Protein AF-A0A1F5C676-F1 (afdb_monomer_lite)

InterPro domains:
  IPR003795 Protein of unknown function DUF192 [PF02643] (60-162)
  IPR003795 Protein of unknown function DUF192 [PTHR37953] (43-164)
  IPR038695 Saro_0823-like superfamily [G3DSA:2.60.120.1140] (39-173)

Radius of gyration: 31.95 Å; chains: 1; bounding box: 69×56×108 Å

Secondary structure (DSSP, 8-state):
-HHHHHHHHHHHHHHHHHHHHHHTT------------TTS----PPPPPEEEEETTEEEEEEEE-SHHHHHHTTTT-S---TTEEEEEEEEEEE---B--TT--S-EEEEEE-TTSBEEEEEEEE-GGGTT--B--SS-EEEEEEEETTHHHHTT--TT-B---HHHHHHHHHHHHHHHHHHHTTS-----------------------TT--TT-HHHHTHHHHHHHHHTT--

Organism: NCBI:txid1797297

pLDDT: mean 76.37, std 22.22, range [30.0, 98.81]

Structure (mmCIF, N/CA/C/O backbone):
data_AF-A0A1F5C676-F1
#
_entry.id   AF-A0A1F5C676-F1
#
loop_
_atom_site.group_PDB
_atom_site.id
_atom_site.type_symbol
_atom_site.label_atom_id
_atom_site.label_alt_id
_atom_site.label_comp_id
_atom_site.label_asym_id
_atom_site.label_entity_id
_atom_site.label_seq_id
_atom_site.pdbx_PDB_ins_code
_atom_site.Cartn_x
_atom_site.Cartn_y
_atom_site.Cartn_z
_atom_site.occupancy
_atom_site.B_iso_or_equiv
_atom_site.auth_seq_id
_atom_site.auth_comp_id
_atom_site.auth_asym_id
_atom_site.auth_atom_id
_atom_site.pdbx_PDB_model_num
ATOM 1 N N . MET A 1 1 ? 43.590 -3.013 58.269 1.00 66.62 1 MET A N 1
ATOM 2 C CA . MET A 1 1 ? 44.390 -2.207 57.315 1.00 66.62 1 MET A CA 1
ATOM 3 C C . MET A 1 1 ? 44.290 -2.731 55.882 1.00 66.62 1 MET A C 1
ATOM 5 O O . MET A 1 1 ? 43.936 -1.957 55.007 1.00 66.62 1 MET A O 1
ATOM 9 N N . LYS A 1 2 ? 44.490 -4.037 55.643 1.00 77.25 2 LYS A N 1
ATOM 10 C CA . LYS A 1 2 ? 44.441 -4.654 54.300 1.00 77.25 2 LYS A CA 1
ATOM 11 C C . LYS A 1 2 ? 43.110 -4.454 53.540 1.00 77.25 2 LYS A C 1
ATOM 13 O O . LYS A 1 2 ? 43.134 -4.125 52.363 1.00 77.25 2 LYS A O 1
ATOM 18 N N . TYR A 1 3 ? 41.961 -4.545 54.217 1.00 83.25 3 TYR A N 1
ATOM 19 C CA . TYR A 1 3 ? 40.637 -4.380 53.588 1.00 83.25 3 TYR A CA 1
ATOM 20 C C . TYR A 1 3 ? 40.345 -2.945 53.110 1.00 83.25 3 TYR A C 1
ATOM 22 O O . TYR A 1 3 ? 39.634 -2.763 52.129 1.00 83.25 3 TYR A O 1
ATOM 30 N N . LYS A 1 4 ? 40.930 -1.925 53.761 1.00 83.12 4 LYS A N 1
ATOM 31 C CA . LYS A 1 4 ? 40.785 -0.516 53.352 1.00 83.12 4 LYS A CA 1
ATOM 32 C C . LYS A 1 4 ? 41.511 -0.243 52.032 1.00 83.12 4 LYS A C 1
ATOM 34 O O . LYS A 1 4 ? 40.993 0.483 51.198 1.00 83.12 4 LYS A O 1
ATOM 39 N N . ILE A 1 5 ? 42.668 -0.877 51.827 1.00 85.00 5 ILE A N 1
ATOM 40 C CA . ILE A 1 5 ? 43.450 -0.769 50.585 1.00 85.00 5 ILE A CA 1
ATOM 41 C C . ILE A 1 5 ? 42.698 -1.440 49.424 1.00 85.00 5 ILE A C 1
ATOM 43 O O . ILE A 1 5 ? 42.610 -0.868 48.342 1.00 85.00 5 ILE A O 1
ATOM 47 N N . ILE A 1 6 ? 42.087 -2.605 49.668 1.00 83.56 6 ILE A N 1
ATOM 48 C CA . ILE A 1 6 ? 41.295 -3.330 48.657 1.00 83.56 6 ILE A CA 1
ATOM 49 C C . ILE A 1 6 ? 40.061 -2.516 48.229 1.00 83.56 6 ILE A C 1
ATOM 51 O O . ILE A 1 6 ? 39.783 -2.407 47.038 1.00 83.56 6 ILE A O 1
ATOM 55 N N . LEU A 1 7 ? 39.359 -1.888 49.178 1.00 85.38 7 LEU A N 1
ATOM 56 C CA . LEU A 1 7 ? 38.189 -1.046 48.890 1.00 85.38 7 LEU A CA 1
ATOM 57 C C . LEU A 1 7 ? 38.537 0.190 48.045 1.00 85.38 7 LEU A C 1
ATOM 59 O O . LEU A 1 7 ? 37.798 0.528 47.124 1.00 85.38 7 LEU A O 1
ATOM 63 N N . ILE A 1 8 ? 39.680 0.829 48.315 1.00 87.31 8 ILE A N 1
ATOM 64 C CA . ILE A 1 8 ? 40.161 1.974 47.528 1.00 87.31 8 ILE A CA 1
ATOM 65 C C . ILE A 1 8 ? 40.520 1.538 46.100 1.00 87.31 8 ILE A C 1
ATOM 67 O O . ILE A 1 8 ? 40.155 2.220 45.145 1.00 87.31 8 ILE A O 1
ATOM 71 N N . ALA A 1 9 ? 41.171 0.381 45.933 1.00 88.38 9 ALA A N 1
ATOM 72 C CA . ALA A 1 9 ? 41.531 -0.138 44.614 1.00 88.38 9 ALA A CA 1
ATOM 73 C C . ALA A 1 9 ? 40.296 -0.441 43.743 1.00 88.38 9 ALA A C 1
ATOM 75 O O . ALA A 1 9 ? 40.281 -0.084 42.567 1.00 88.38 9 ALA A O 1
ATOM 76 N N . ILE A 1 10 ? 39.242 -1.031 44.320 1.00 89.38 10 ILE A N 1
ATOM 77 C CA . ILE A 1 10 ? 37.984 -1.319 43.606 1.00 89.38 10 ILE A CA 1
ATOM 78 C C . ILE A 1 10 ? 37.274 -0.023 43.194 1.00 89.38 10 ILE A C 1
ATOM 80 O O . ILE A 1 10 ? 36.785 0.074 42.070 1.00 89.38 10 ILE A O 1
ATOM 84 N N . PHE A 1 11 ? 37.249 0.988 44.068 1.00 89.31 11 PHE A N 1
ATOM 85 C CA . PHE A 1 11 ? 36.632 2.277 43.755 1.00 89.31 11 PHE A CA 1
ATOM 86 C C . PHE A 1 11 ? 37.352 2.994 42.603 1.00 89.31 11 PHE A C 1
ATOM 88 O O . PHE A 1 11 ? 36.700 3.495 41.690 1.00 89.31 11 PHE A O 1
ATOM 95 N N . ILE A 1 12 ? 38.690 2.975 42.588 1.00 88.75 12 ILE A N 1
ATOM 96 C CA . ILE A 1 12 ? 39.486 3.540 41.486 1.00 88.75 12 ILE A CA 1
ATOM 97 C C . ILE A 1 12 ? 39.187 2.808 40.170 1.00 88.75 12 ILE A C 1
ATOM 99 O O . ILE A 1 12 ? 38.974 3.452 39.145 1.00 88.75 12 ILE A O 1
ATOM 103 N N . LEU A 1 13 ? 39.098 1.475 40.197 1.00 87.69 13 LEU A N 1
ATOM 104 C CA . LEU A 1 13 ? 38.762 0.664 39.022 1.00 87.69 13 LEU A CA 1
ATOM 105 C C . LEU A 1 13 ? 37.355 0.972 38.486 1.00 87.69 13 LEU A C 1
ATOM 107 O O . LEU A 1 13 ? 37.176 1.102 37.278 1.00 87.69 13 LEU A O 1
ATOM 111 N N . ALA A 1 14 ? 36.374 1.161 39.373 1.00 86.50 14 ALA A N 1
ATOM 112 C CA . ALA A 1 14 ? 35.013 1.540 38.998 1.00 86.50 14 ALA A CA 1
ATOM 113 C C . ALA A 1 14 ? 34.947 2.947 38.379 1.00 86.50 14 ALA A C 1
ATOM 115 O O . ALA A 1 14 ? 34.264 3.141 37.376 1.00 86.50 14 ALA A O 1
ATOM 116 N N . VAL A 1 15 ? 35.695 3.919 38.916 1.00 86.56 15 VAL A N 1
ATOM 117 C CA . VAL A 1 15 ? 35.772 5.280 38.356 1.00 86.56 15 VAL A CA 1
ATOM 118 C C . VAL A 1 15 ? 36.450 5.282 36.984 1.00 86.56 15 VAL A C 1
ATOM 120 O O . VAL A 1 15 ? 35.977 5.967 36.081 1.00 86.56 15 VAL A O 1
ATOM 123 N N . ILE A 1 16 ? 37.502 4.480 36.784 1.00 83.25 16 ILE A N 1
ATOM 124 C CA . ILE A 1 16 ? 38.144 4.314 35.469 1.00 83.25 16 ILE A CA 1
ATOM 125 C C . ILE A 1 16 ? 37.185 3.648 34.477 1.00 83.25 16 ILE A C 1
ATOM 127 O O . ILE A 1 16 ? 37.129 4.059 33.324 1.00 83.25 16 ILE A O 1
ATOM 131 N N . PHE A 1 17 ? 36.396 2.662 34.911 1.00 81.31 17 PHE A N 1
ATOM 132 C CA . PHE A 1 17 ? 35.433 1.983 34.043 1.00 81.31 17 PHE A CA 1
ATOM 133 C C . PHE A 1 17 ? 34.277 2.908 33.633 1.00 81.31 17 PHE A C 1
ATOM 135 O O . PHE A 1 17 ? 33.936 2.983 32.456 1.00 81.31 17 PHE A O 1
ATOM 142 N N . VAL A 1 18 ? 33.721 3.681 34.573 1.00 77.00 18 VAL A N 1
ATOM 143 C CA . VAL A 1 18 ? 32.656 4.661 34.296 1.00 77.00 18 VAL A CA 1
ATOM 144 C C . VAL A 1 18 ? 33.185 5.845 33.475 1.00 77.00 18 VAL A C 1
ATOM 146 O O . VAL A 1 18 ? 32.537 6.268 32.520 1.00 77.00 18 VAL A O 1
ATOM 149 N N . GLY A 1 19 ? 34.381 6.348 33.791 1.00 72.00 19 GLY A N 1
ATOM 150 C CA . GLY A 1 19 ? 35.037 7.425 33.044 1.00 72.00 19 GLY A CA 1
ATOM 151 C C . GLY A 1 19 ? 35.457 7.001 31.634 1.00 72.00 19 GLY A C 1
ATOM 152 O O . GLY A 1 19 ? 35.225 7.734 30.675 1.00 72.00 19 GLY A O 1
ATOM 153 N N . GLY A 1 20 ? 35.994 5.789 31.483 1.00 70.88 20 GLY A N 1
ATOM 154 C CA . GLY A 1 20 ? 36.339 5.195 30.191 1.00 70.88 20 GLY A CA 1
ATOM 155 C C . GLY A 1 20 ? 35.108 4.934 29.322 1.00 70.88 20 GLY A C 1
ATOM 156 O O . GLY A 1 20 ? 35.129 5.221 28.128 1.00 70.88 20 GLY A O 1
ATOM 157 N N . PHE A 1 21 ? 33.999 4.492 29.924 1.00 67.12 21 PHE A N 1
ATOM 158 C CA . PHE A 1 21 ? 32.724 4.321 29.223 1.00 67.12 21 PHE A CA 1
ATOM 159 C C . PHE A 1 21 ? 32.136 5.654 28.731 1.00 67.12 21 PHE A C 1
ATOM 161 O O . PHE A 1 21 ? 31.499 5.700 27.680 1.00 67.12 21 PHE A O 1
ATOM 168 N N . PHE A 1 22 ? 32.378 6.755 29.449 1.00 63.12 22 PHE A N 1
ATOM 169 C CA . PHE A 1 22 ? 31.932 8.090 29.041 1.00 63.12 22 PHE A CA 1
ATOM 170 C C . PHE A 1 22 ? 32.817 8.697 27.938 1.00 63.12 22 PHE A C 1
ATOM 172 O O . PHE A 1 22 ? 32.307 9.361 27.036 1.00 63.12 22 PHE A O 1
ATOM 179 N N . ILE A 1 23 ? 34.128 8.428 27.959 1.00 60.00 23 ILE A N 1
ATOM 180 C CA . ILE A 1 23 ? 35.076 8.900 26.934 1.00 60.00 23 ILE A CA 1
ATOM 181 C C . ILE A 1 23 ? 34.921 8.140 25.606 1.00 60.00 23 ILE A C 1
ATOM 183 O O . ILE A 1 23 ? 35.085 8.742 24.550 1.00 60.00 23 ILE A O 1
ATOM 187 N N . LEU A 1 24 ? 34.490 6.875 25.622 1.00 55.50 24 LEU A N 1
ATOM 188 C CA . LEU A 1 24 ? 34.169 6.117 24.399 1.00 55.50 24 LEU A CA 1
ATOM 189 C C . LEU A 1 24 ? 32.797 6.464 23.787 1.00 55.50 24 LEU A C 1
ATOM 191 O O . LEU A 1 24 ? 32.422 5.907 22.759 1.00 55.50 24 LEU A O 1
ATOM 195 N N . ARG A 1 25 ? 32.035 7.385 24.396 1.00 59.47 25 ARG A N 1
ATOM 196 C CA . ARG A 1 25 ? 30.721 7.837 23.905 1.00 59.47 25 ARG A CA 1
ATOM 197 C C . ARG A 1 25 ? 30.722 9.255 23.336 1.00 59.47 25 ARG A C 1
ATOM 199 O O . ARG A 1 25 ? 29.653 9.838 23.158 1.00 59.47 25 ARG A O 1
ATOM 206 N N . LYS A 1 26 ? 31.898 9.817 23.043 1.00 52.25 26 LYS A N 1
ATOM 207 C CA . LYS A 1 26 ? 32.021 11.147 22.440 1.00 52.25 26 LYS A CA 1
ATOM 208 C C . LYS A 1 26 ? 32.794 11.096 21.129 1.00 52.25 26 LYS A C 1
ATOM 210 O O . LYS A 1 26 ? 33.864 11.671 20.998 1.00 52.25 26 LYS A O 1
ATOM 215 N N . GLU A 1 27 ? 32.182 10.451 20.148 1.00 53.84 27 GLU A N 1
ATOM 216 C CA . GLU A 1 27 ? 32.530 10.623 18.741 1.00 53.84 27 GLU A CA 1
ATOM 217 C C . GLU A 1 27 ? 31.252 10.983 17.976 1.00 53.84 27 GLU A C 1
ATOM 219 O O . GLU A 1 27 ? 30.746 10.257 17.130 1.00 53.84 27 GLU A O 1
ATOM 224 N N . GLN A 1 28 ? 30.672 12.129 18.341 1.00 50.56 28 GLN A N 1
ATOM 225 C CA . GLN A 1 28 ? 29.937 12.912 17.357 1.00 50.56 28 GLN A CA 1
ATOM 226 C C . GLN A 1 28 ? 30.999 13.599 16.509 1.00 50.56 28 GLN A C 1
ATOM 228 O O . GLN A 1 28 ? 31.624 14.566 16.947 1.00 50.56 28 GLN A O 1
ATOM 233 N N . SER A 1 29 ? 31.236 13.052 15.319 1.00 52.19 29 SER A N 1
ATOM 234 C CA . SER A 1 29 ? 31.958 13.754 14.267 1.00 52.19 29 SER A CA 1
ATOM 235 C C . SER A 1 29 ? 31.318 15.137 14.088 1.00 52.19 29 SER A C 1
ATOM 237 O O . SER A 1 29 ? 30.087 15.219 14.009 1.00 52.19 29 SER A O 1
ATOM 239 N N . PRO A 1 30 ? 32.099 16.229 14.071 1.00 42.94 30 PRO A N 1
ATOM 240 C CA . PRO A 1 30 ? 31.548 17.548 13.818 1.00 42.94 30 PRO A CA 1
ATOM 241 C C . PRO A 1 30 ? 30.904 17.525 12.432 1.00 42.94 30 PRO A C 1
ATOM 243 O O . PRO A 1 30 ? 31.556 17.182 11.447 1.00 42.94 30 PRO A O 1
ATOM 246 N N . VAL A 1 31 ? 29.612 17.851 12.376 1.00 45.59 31 VAL A N 1
ATOM 247 C CA . VAL A 1 31 ? 28.915 18.158 11.128 1.00 45.59 31 VAL A CA 1
ATOM 248 C C . VAL A 1 31 ? 29.696 19.300 10.489 1.00 45.59 31 VAL A C 1
ATOM 250 O O . VAL A 1 31 ? 29.673 20.426 10.978 1.00 45.59 31 VAL A O 1
ATOM 253 N N . SER A 1 32 ? 30.466 18.981 9.453 1.00 49.53 32 SER A N 1
ATOM 254 C CA . SER A 1 32 ? 31.109 19.968 8.600 1.00 49.53 32 SER A CA 1
ATOM 255 C C . SER A 1 32 ? 30.025 20.888 8.051 1.00 49.53 32 SER A C 1
ATOM 257 O O . SER A 1 32 ? 29.046 20.393 7.490 1.00 49.53 32 SER A O 1
ATOM 259 N N . GLU A 1 33 ? 30.194 22.201 8.202 1.00 45.94 33 GLU A N 1
ATOM 260 C CA . GLU A 1 33 ? 29.439 23.187 7.432 1.00 45.94 33 GLU A CA 1
ATOM 261 C C . GLU A 1 33 ? 29.615 22.852 5.948 1.00 45.94 33 GLU A C 1
ATOM 263 O O . GLU A 1 33 ? 30.681 23.048 5.362 1.00 45.94 33 GLU A O 1
ATOM 268 N N . ILE A 1 34 ? 28.587 22.258 5.346 1.00 42.28 34 ILE A N 1
ATOM 269 C CA . ILE A 1 34 ? 28.561 22.022 3.911 1.00 42.28 34 ILE A CA 1
ATOM 270 C C . ILE A 1 34 ? 28.393 23.399 3.275 1.00 42.28 34 ILE A C 1
ATOM 272 O O . ILE A 1 34 ? 27.321 24.000 3.335 1.00 42.28 34 ILE A O 1
ATOM 276 N N . SER A 1 35 ? 29.485 23.895 2.697 1.00 40.25 35 SER A N 1
ATOM 277 C CA . SER A 1 35 ? 29.491 24.979 1.720 1.00 40.25 35 SER A CA 1
ATOM 278 C C . SER A 1 35 ? 28.452 24.660 0.642 1.00 40.25 35 SER A C 1
ATOM 280 O O . SER A 1 35 ? 28.626 23.731 -0.149 1.00 40.25 35 SER A O 1
ATOM 282 N N . TYR A 1 36 ? 27.325 25.370 0.677 1.00 42.62 36 TYR A N 1
ATOM 283 C CA . TYR A 1 36 ? 26.215 25.191 -0.250 1.00 42.62 36 TYR A CA 1
ATOM 284 C C . TYR A 1 36 ? 26.649 25.673 -1.638 1.00 42.62 36 TYR A C 1
ATOM 286 O O . TYR A 1 36 ? 26.679 26.872 -1.908 1.00 42.62 36 TYR A O 1
ATOM 294 N N . ASN A 1 37 ? 27.031 24.733 -2.502 1.00 47.78 37 ASN A N 1
ATOM 295 C CA . ASN A 1 37 ? 27.283 24.992 -3.913 1.00 47.78 37 ASN A CA 1
ATOM 296 C C . ASN A 1 37 ? 25.953 24.861 -4.683 1.00 47.78 37 ASN A C 1
ATOM 298 O O . ASN A 1 37 ? 25.449 23.741 -4.787 1.00 47.78 37 ASN A O 1
ATOM 302 N N . PRO A 1 38 ? 25.371 25.946 -5.226 1.00 49.53 38 PRO A N 1
ATOM 303 C CA . PRO A 1 38 ? 24.043 25.909 -5.846 1.00 49.53 38 PRO A CA 1
ATOM 304 C C . PRO A 1 38 ? 23.974 25.148 -7.186 1.00 49.53 38 PRO A C 1
ATOM 306 O O . PRO A 1 38 ? 22.907 25.087 -7.786 1.00 49.53 38 PRO A O 1
ATOM 309 N N . GLU A 1 39 ? 25.069 24.548 -7.663 1.00 54.34 39 GLU A N 1
ATOM 310 C CA . GLU A 1 39 ? 25.120 23.884 -8.976 1.00 54.34 39 GLU A CA 1
ATOM 311 C C . GLU A 1 39 ? 25.063 22.343 -8.934 1.00 54.34 39 GLU A C 1
ATOM 313 O O . GLU A 1 39 ? 25.065 21.704 -9.985 1.00 54.34 39 GLU A O 1
ATOM 318 N N . ILE A 1 40 ? 24.971 21.708 -7.756 1.00 50.16 40 ILE A N 1
ATOM 319 C CA . ILE A 1 40 ? 24.898 20.237 -7.643 1.00 50.16 40 ILE A CA 1
ATOM 320 C C . ILE A 1 40 ? 23.664 19.825 -6.840 1.00 50.16 40 ILE A C 1
ATOM 322 O O . ILE A 1 40 ? 23.740 19.695 -5.623 1.00 50.16 40 ILE A O 1
ATOM 326 N N . SER A 1 41 ? 22.534 19.620 -7.524 1.00 42.53 41 SER A N 1
ATOM 327 C CA . SER A 1 41 ? 21.547 18.542 -7.289 1.00 42.53 41 SER A CA 1
ATOM 328 C C . SER A 1 41 ? 20.226 18.845 -8.009 1.00 42.53 41 SER A C 1
ATOM 330 O O . SER A 1 41 ? 19.327 19.494 -7.488 1.00 42.53 41 SER A O 1
ATOM 332 N N . LEU A 1 42 ? 20.060 18.263 -9.197 1.00 49.78 42 LEU A N 1
ATOM 333 C CA . LEU A 1 42 ? 18.749 17.943 -9.781 1.00 49.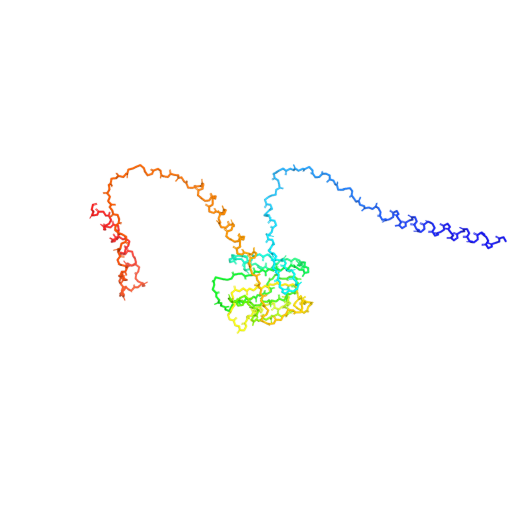78 42 LEU A CA 1
ATOM 334 C C . LEU A 1 42 ? 18.116 16.753 -9.026 1.00 49.78 42 LEU A C 1
ATOM 336 O O . LEU A 1 42 ? 17.593 15.815 -9.627 1.00 49.78 42 LEU A O 1
ATOM 340 N N . GLU A 1 43 ? 18.207 16.737 -7.694 1.00 45.56 43 GLU A N 1
ATOM 341 C CA . GLU A 1 43 ? 17.522 15.726 -6.901 1.00 45.56 43 GLU A CA 1
ATOM 342 C C . GLU A 1 43 ? 16.061 16.136 -6.798 1.00 45.56 43 GLU A C 1
ATOM 344 O O . GLU A 1 43 ? 15.688 17.064 -6.081 1.00 45.56 43 GLU A O 1
ATOM 349 N N . LYS A 1 44 ? 15.250 15.451 -7.610 1.00 43.97 44 LYS A N 1
ATOM 350 C CA . LYS A 1 44 ? 13.792 15.405 -7.540 1.00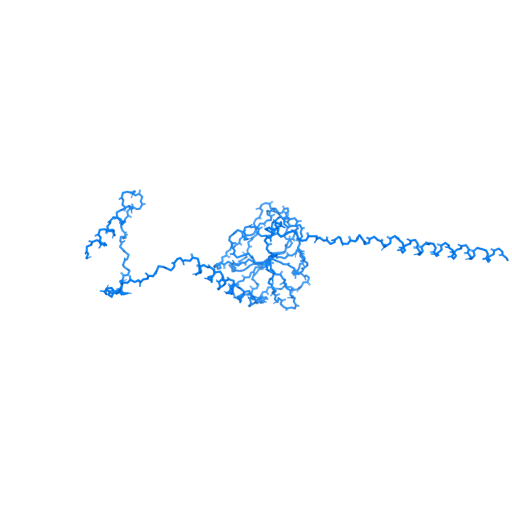 43.97 44 LYS A CA 1
ATOM 351 C C . LYS A 1 44 ? 13.342 15.602 -6.082 1.00 43.97 44 LYS A C 1
ATOM 353 O O . LYS A 1 44 ? 13.794 14.830 -5.232 1.00 43.97 44 LYS A O 1
ATOM 358 N N . PRO A 1 45 ? 12.479 16.594 -5.784 1.00 44.75 45 PRO A N 1
ATOM 359 C CA . PRO A 1 45 ? 12.017 16.831 -4.422 1.00 44.75 45 PRO A CA 1
ATOM 360 C C . PRO A 1 45 ? 11.473 15.529 -3.821 1.00 44.75 45 PRO A C 1
ATOM 362 O O . PRO A 1 45 ? 10.973 14.679 -4.574 1.00 44.75 45 PRO A O 1
ATOM 365 N N . PRO A 1 46 ? 11.585 15.339 -2.491 1.00 52.94 46 PRO A N 1
ATOM 366 C CA . PRO A 1 46 ? 11.062 14.147 -1.840 1.00 52.94 46 PRO A CA 1
ATOM 367 C C . PRO A 1 46 ? 9.624 13.930 -2.305 1.00 52.94 46 PRO A C 1
ATOM 369 O O . PRO A 1 46 ? 8.841 14.879 -2.349 1.00 52.94 46 PRO A O 1
ATOM 372 N N . ALA A 1 47 ? 9.310 12.696 -2.707 1.00 60.59 47 ALA A N 1
ATOM 373 C CA . ALA A 1 47 ? 7.964 12.328 -3.118 1.00 60.59 47 ALA A CA 1
ATOM 374 C C . ALA A 1 47 ? 6.983 12.842 -2.056 1.00 60.59 47 ALA A C 1
ATOM 376 O O . ALA A 1 47 ? 7.120 12.501 -0.879 1.00 60.59 47 ALA A O 1
ATOM 377 N N . PHE A 1 48 ? 6.063 13.725 -2.453 1.00 67.31 48 PHE A N 1
ATOM 378 C CA . PHE A 1 48 ? 5.095 14.301 -1.529 1.00 67.31 48 PHE A CA 1
ATOM 379 C C . PHE A 1 48 ? 4.327 13.159 -0.857 1.00 67.31 48 PHE A C 1
ATOM 381 O O . PHE A 1 48 ? 3.685 12.349 -1.528 1.00 67.31 48 PHE A O 1
ATOM 388 N N . LEU A 1 49 ? 4.458 13.066 0.467 1.00 80.00 49 LEU A N 1
ATOM 389 C CA . LEU A 1 49 ? 3.746 12.080 1.266 1.00 80.00 49 LEU A CA 1
ATOM 390 C C . LEU A 1 49 ? 2.368 12.625 1.625 1.00 80.00 49 LEU A C 1
ATOM 392 O O . LEU A 1 49 ? 2.244 13.697 2.218 1.00 80.00 49 LEU A O 1
ATOM 396 N N . TYR A 1 50 ? 1.339 11.850 1.310 1.00 90.38 50 TYR A N 1
ATOM 397 C CA . TYR A 1 50 ? -0.042 12.138 1.665 1.00 90.38 50 TYR A CA 1
ATOM 398 C C . TYR A 1 50 ? -0.438 11.384 2.928 1.00 90.38 50 TYR A C 1
ATOM 400 O O . TYR A 1 50 ? -0.242 10.177 3.022 1.00 90.38 50 TYR A O 1
ATOM 408 N N . ALA A 1 51 ? -1.028 12.073 3.901 1.00 92.19 51 ALA A N 1
ATOM 409 C CA . ALA A 1 51 ? -1.511 11.432 5.119 1.00 92.19 51 ALA A CA 1
ATOM 410 C C . ALA A 1 51 ? -2.928 10.872 4.912 1.00 92.19 51 ALA A C 1
ATOM 412 O O . ALA A 1 51 ? -3.884 11.625 4.719 1.00 92.19 51 ALA A O 1
ATOM 413 N N . LEU A 1 52 ? -3.065 9.551 4.997 1.00 93.19 52 LEU A N 1
ATOM 414 C CA . LEU A 1 52 ? -4.335 8.834 5.029 1.00 93.19 52 LEU A CA 1
ATOM 415 C C . LEU A 1 52 ? -4.677 8.465 6.469 1.00 93.19 52 LEU A C 1
ATOM 417 O O . LEU A 1 52 ? -3.865 7.870 7.175 1.00 93.19 52 LEU A O 1
ATOM 421 N N . LYS A 1 53 ? -5.895 8.784 6.905 1.00 93.44 53 LYS A N 1
ATOM 422 C CA . LYS A 1 53 ? -6.397 8.365 8.215 1.00 93.44 53 LYS A CA 1
ATOM 423 C C . LYS A 1 53 ? -7.265 7.122 8.048 1.00 93.44 53 LYS A C 1
ATOM 425 O O . LYS A 1 53 ? -8.409 7.236 7.624 1.00 93.44 53 LYS A O 1
ATOM 430 N N . ILE A 1 54 ? -6.716 5.955 8.367 1.00 93.88 54 ILE A N 1
ATOM 431 C CA . ILE A 1 54 ? -7.400 4.664 8.257 1.00 93.88 54 ILE A CA 1
ATOM 432 C C . ILE A 1 54 ? -7.726 4.200 9.674 1.00 93.88 54 ILE A C 1
ATOM 434 O O . ILE A 1 54 ? -6.833 3.832 10.436 1.00 93.88 54 ILE A O 1
ATOM 438 N N . ASP A 1 55 ? -9.009 4.262 10.029 1.00 90.56 55 ASP A N 1
ATOM 439 C CA . ASP A 1 55 ? -9.485 4.028 11.396 1.00 90.56 55 ASP A CA 1
ATOM 440 C C . ASP A 1 55 ? -8.716 4.886 12.434 1.00 90.56 55 ASP A C 1
ATOM 442 O O . ASP A 1 55 ? -8.766 6.124 12.384 1.00 90.56 55 ASP A O 1
ATOM 446 N N . LYS A 1 56 ? -7.977 4.253 13.354 1.00 91.75 56 LYS A N 1
ATOM 447 C CA . LYS A 1 56 ? -7.159 4.906 14.390 1.00 91.75 56 LYS A CA 1
ATOM 448 C C . LYS A 1 56 ? -5.717 5.204 13.961 1.00 91.75 56 LYS A C 1
ATOM 450 O O . LYS A 1 56 ? -4.988 5.833 14.728 1.00 91.75 56 LYS A O 1
ATOM 455 N N . THR A 1 57 ? -5.309 4.792 12.761 1.00 94.00 57 THR A N 1
ATOM 456 C CA . THR A 1 57 ? -3.921 4.886 12.290 1.00 94.00 57 THR A CA 1
ATOM 457 C C . THR A 1 57 ? -3.770 5.934 11.189 1.00 94.00 57 THR A C 1
ATOM 459 O O . THR A 1 57 ? -4.591 6.042 10.278 1.00 94.00 57 THR A O 1
ATOM 462 N N . THR A 1 58 ? -2.680 6.700 11.250 1.00 95.12 58 THR A N 1
ATOM 463 C CA . THR A 1 58 ? -2.259 7.589 10.160 1.00 95.12 58 THR A CA 1
ATOM 464 C C . THR A 1 58 ? -1.179 6.898 9.337 1.00 95.12 58 THR A C 1
ATOM 466 O O . THR A 1 58 ? -0.119 6.566 9.865 1.00 95.12 58 THR A O 1
ATOM 469 N N . LEU A 1 59 ? -1.440 6.712 8.046 1.00 95.62 59 LEU A N 1
ATOM 470 C CA . LEU A 1 59 ? -0.515 6.142 7.074 1.00 95.62 59 LEU A CA 1
ATOM 471 C C . LEU A 1 59 ? -0.056 7.235 6.106 1.00 95.62 59 LEU A C 1
ATOM 473 O O . LEU A 1 59 ? -0.883 7.881 5.470 1.00 95.62 59 LEU A O 1
ATOM 477 N N . ASN A 1 60 ? 1.253 7.431 5.969 1.00 95.00 60 ASN A N 1
ATOM 478 C CA . ASN A 1 60 ? 1.809 8.363 4.990 1.00 95.00 60 ASN A CA 1
ATOM 479 C C . ASN A 1 60 ? 2.094 7.627 3.680 1.00 95.00 60 ASN A C 1
ATOM 481 O O . ASN A 1 60 ? 2.873 6.680 3.673 1.00 95.00 60 ASN A O 1
ATOM 485 N N . VAL A 1 61 ? 1.501 8.048 2.570 1.00 95.12 61 VAL A N 1
ATOM 486 C CA . VAL A 1 61 ? 1.627 7.344 1.291 1.00 95.12 61 VAL A CA 1
ATOM 487 C C . VAL A 1 61 ? 2.309 8.189 0.227 1.00 95.12 61 VAL A C 1
ATOM 489 O O . VAL A 1 61 ? 2.008 9.370 0.073 1.00 95.12 61 VAL A O 1
ATOM 492 N N . GLU A 1 62 ? 3.197 7.565 -0.540 1.00 93.94 62 GLU A N 1
ATOM 493 C CA . GLU A 1 62 ? 3.597 8.084 -1.850 1.00 93.94 62 GLU A CA 1
ATOM 494 C C . GLU A 1 62 ? 2.501 7.777 -2.877 1.00 93.94 62 GLU A C 1
ATOM 496 O O . GLU A 1 62 ? 1.853 6.733 -2.802 1.00 93.94 62 GLU A O 1
ATOM 501 N N . LEU A 1 63 ? 2.292 8.669 -3.845 1.00 93.50 63 LEU A N 1
ATOM 502 C CA . LEU A 1 63 ? 1.253 8.504 -4.862 1.00 93.50 63 LEU A CA 1
ATOM 503 C C . LEU A 1 63 ? 1.804 7.871 -6.146 1.00 93.50 63 LEU A C 1
ATOM 505 O O . LEU A 1 63 ? 2.735 8.403 -6.750 1.00 93.50 63 LEU A O 1
ATOM 509 N N . ALA A 1 64 ? 1.177 6.781 -6.589 1.00 93.69 64 ALA A N 1
ATOM 510 C CA . ALA A 1 64 ? 1.377 6.127 -7.877 1.00 93.69 64 ALA A CA 1
ATOM 511 C C . ALA A 1 64 ? 0.151 6.340 -8.785 1.00 93.69 64 ALA A C 1
ATOM 513 O O . ALA A 1 64 ? -0.737 5.493 -8.914 1.00 93.69 64 ALA A O 1
ATOM 514 N N . ASP A 1 65 ? 0.100 7.518 -9.396 1.00 88.31 65 ASP A N 1
ATOM 515 C CA . ASP A 1 65 ? -0.962 8.008 -10.282 1.00 88.31 65 ASP A CA 1
ATOM 516 C C . ASP A 1 65 ? -0.609 7.897 -11.775 1.00 88.31 65 ASP A C 1
ATOM 518 O O . ASP A 1 65 ? -1.502 7.676 -12.593 1.00 88.31 65 ASP A O 1
ATOM 522 N N . THR A 1 66 ? 0.673 7.949 -12.145 1.00 89.44 66 THR A N 1
ATOM 523 C CA . THR A 1 66 ? 1.124 7.745 -13.534 1.00 89.44 66 THR A CA 1
ATOM 524 C C . THR A 1 66 ? 1.441 6.274 -13.833 1.00 89.44 66 THR A C 1
ATOM 526 O O . THR A 1 66 ? 1.758 5.518 -12.905 1.00 89.44 66 THR A O 1
ATOM 529 N N . PRO A 1 67 ? 1.390 5.838 -15.107 1.00 91.62 67 PRO A N 1
ATOM 530 C CA . PRO A 1 67 ? 1.782 4.483 -15.502 1.00 91.62 67 PRO A CA 1
ATOM 531 C C . PRO A 1 67 ? 3.185 4.094 -15.023 1.00 91.62 67 PRO A C 1
ATOM 533 O O . PRO A 1 67 ? 3.360 3.013 -14.468 1.00 91.62 67 PRO A O 1
ATOM 536 N N . GLU A 1 68 ? 4.166 4.994 -15.131 1.00 94.00 68 GLU A N 1
ATOM 537 C CA . GLU A 1 68 ? 5.551 4.723 -14.731 1.00 94.00 68 GLU A CA 1
ATOM 538 C C . GLU A 1 68 ? 5.675 4.543 -13.216 1.00 94.00 68 GLU A C 1
ATOM 540 O O . GLU A 1 68 ? 6.409 3.674 -12.743 1.00 94.00 68 GLU A O 1
ATOM 545 N N . LYS A 1 69 ? 4.954 5.354 -12.427 1.00 93.94 69 LYS A N 1
ATOM 546 C CA . LYS A 1 69 ? 4.943 5.208 -10.965 1.00 93.94 69 LYS A CA 1
ATOM 547 C C . LYS A 1 69 ? 4.251 3.909 -10.544 1.00 93.94 69 LYS A C 1
ATOM 549 O O . LYS A 1 69 ? 4.736 3.253 -9.627 1.00 93.94 69 LYS A O 1
ATOM 554 N N . LYS A 1 70 ? 3.161 3.528 -11.222 1.00 96.06 70 LYS A N 1
ATOM 555 C CA . LYS A 1 70 ? 2.433 2.269 -10.983 1.00 96.06 70 LYS A CA 1
ATOM 556 C C . LYS A 1 70 ? 3.289 1.048 -11.307 1.00 96.06 70 LYS A C 1
ATOM 558 O O . LYS A 1 70 ? 3.345 0.128 -10.504 1.00 96.06 70 LYS A O 1
ATOM 563 N N . GLU A 1 71 ? 3.977 1.052 -12.448 1.00 95.94 71 GLU A N 1
ATOM 564 C CA . GLU A 1 71 ? 4.863 -0.046 -12.847 1.00 95.94 71 GLU A CA 1
ATOM 565 C C . GLU A 1 71 ? 6.069 -0.168 -11.908 1.00 95.94 71 GLU A C 1
ATOM 567 O O . GLU A 1 71 ? 6.449 -1.273 -11.518 1.00 95.94 71 GLU A O 1
ATOM 572 N N . LYS A 1 72 ? 6.658 0.969 -11.512 1.00 96.81 72 LYS A N 1
ATOM 573 C CA . LYS A 1 72 ? 7.788 0.990 -10.581 1.00 96.81 72 LYS A CA 1
ATOM 574 C C . LYS A 1 72 ? 7.386 0.508 -9.188 1.00 96.81 72 LYS A C 1
ATOM 576 O O . LYS A 1 72 ? 8.127 -0.270 -8.591 1.00 96.81 72 LYS A O 1
ATOM 581 N N . GLY A 1 73 ? 6.266 0.988 -8.651 1.00 96.94 73 GLY A N 1
ATOM 582 C CA . GLY A 1 73 ? 5.832 0.675 -7.290 1.00 96.94 73 GLY A CA 1
ATOM 583 C C . GLY A 1 73 ? 6.936 0.908 -6.247 1.00 96.94 73 GLY A C 1
ATOM 584 O O . GLY A 1 73 ? 7.706 1.875 -6.315 1.00 96.94 73 GLY A O 1
ATOM 585 N N . LEU A 1 74 ? 7.062 -0.025 -5.302 1.00 97.38 74 LEU A N 1
ATOM 586 C CA . LEU A 1 74 ? 8.136 -0.057 -4.302 1.00 97.38 74 LEU A CA 1
ATOM 587 C C . LEU A 1 74 ? 9.439 -0.730 -4.789 1.00 97.38 74 LEU A C 1
ATOM 589 O O . LEU A 1 74 ? 10.377 -0.883 -3.999 1.00 97.38 74 LEU A O 1
ATOM 593 N N . SER A 1 75 ? 9.543 -1.084 -6.076 1.00 97.62 75 SER A N 1
ATOM 594 C CA . SER A 1 75 ? 10.726 -1.743 -6.643 1.00 97.62 75 SER A CA 1
ATOM 595 C C . SER A 1 75 ? 12.004 -0.956 -6.362 1.00 97.62 75 SER A C 1
ATOM 597 O O . SER A 1 75 ? 12.047 0.279 -6.418 1.00 97.62 75 SER A O 1
ATOM 599 N N . ASN A 1 76 ? 13.083 -1.686 -6.100 1.00 97.06 76 ASN A N 1
ATOM 600 C CA . ASN A 1 76 ? 14.406 -1.182 -5.756 1.00 97.06 76 ASN A CA 1
ATOM 601 C C . ASN A 1 76 ? 14.512 -0.387 -4.437 1.00 97.06 76 ASN A C 1
ATOM 603 O O . ASN A 1 76 ? 15.614 0.043 -4.079 1.00 97.06 76 ASN A O 1
ATOM 607 N N . LYS A 1 77 ? 13.427 -0.210 -3.666 1.00 96.19 77 LYS A N 1
ATOM 608 C CA . LYS A 1 77 ? 13.512 0.387 -2.324 1.00 96.19 77 LYS A CA 1
ATOM 609 C C . LYS A 1 77 ? 14.093 -0.612 -1.330 1.00 96.19 77 LYS A C 1
ATOM 611 O O . LYS A 1 77 ? 13.703 -1.773 -1.298 1.00 96.19 77 LYS A O 1
ATOM 616 N N . ARG A 1 78 ? 15.027 -0.160 -0.489 1.00 95.81 78 ARG A N 1
ATOM 617 C CA . ARG A 1 78 ? 15.684 -1.017 0.519 1.00 95.81 78 ARG A CA 1
ATOM 618 C C . ARG A 1 78 ? 14.817 -1.284 1.744 1.00 95.81 78 ARG A C 1
ATOM 620 O O . ARG A 1 78 ? 14.981 -2.317 2.382 1.00 95.81 78 ARG A O 1
ATOM 627 N N . SER A 1 79 ? 13.933 -0.354 2.072 1.00 95.19 79 SER A N 1
ATOM 628 C CA . SER A 1 79 ? 13.015 -0.448 3.200 1.00 95.19 79 SER A CA 1
ATOM 629 C C . SER A 1 79 ? 11.863 0.539 3.023 1.00 95.19 79 SER A C 1
ATOM 631 O O . SER A 1 79 ? 11.898 1.413 2.151 1.00 95.19 79 SER A O 1
ATOM 633 N N . LEU A 1 80 ? 10.857 0.400 3.880 1.00 95.38 80 LEU A N 1
ATOM 634 C CA . LEU A 1 80 ? 9.722 1.300 4.013 1.00 95.38 80 LEU A CA 1
ATOM 635 C C . LEU A 1 80 ? 9.526 1.573 5.507 1.00 95.38 80 LEU A C 1
ATOM 637 O O . LEU A 1 80 ? 9.570 0.637 6.308 1.00 95.38 80 LEU A O 1
ATOM 641 N N . ALA A 1 81 ? 9.348 2.830 5.919 1.00 96.50 81 ALA A N 1
ATOM 642 C CA . ALA A 1 81 ? 9.118 3.120 7.336 1.00 96.50 81 ALA A CA 1
ATOM 643 C C . ALA A 1 81 ? 7.777 2.530 7.808 1.00 96.50 81 ALA A C 1
ATOM 645 O O . ALA A 1 81 ? 6.870 2.308 7.011 1.00 96.50 81 ALA A O 1
ATOM 646 N N . GLU A 1 82 ? 7.637 2.294 9.113 1.00 93.38 82 GLU A N 1
ATOM 647 C CA . GLU A 1 82 ? 6.515 1.529 9.677 1.00 93.38 82 GLU A CA 1
ATOM 648 C C . GLU A 1 82 ? 5.128 2.032 9.241 1.00 93.38 82 GLU A C 1
ATOM 650 O O . GLU A 1 82 ? 4.287 1.228 8.863 1.00 93.38 82 GLU A O 1
ATOM 655 N N . ASN A 1 83 ? 4.905 3.348 9.243 1.00 95.50 83 ASN A N 1
ATOM 656 C CA . ASN A 1 83 ? 3.648 3.977 8.817 1.00 95.50 83 ASN A CA 1
ATOM 657 C C . ASN A 1 83 ? 3.816 4.733 7.499 1.00 95.50 83 ASN A C 1
ATOM 659 O O . ASN A 1 83 ? 3.303 5.844 7.330 1.00 95.50 83 ASN A O 1
ATOM 663 N N . GLN A 1 84 ? 4.571 4.131 6.585 1.00 96.88 84 GLN A N 1
ATOM 664 C CA . GLN A 1 84 ? 4.652 4.555 5.201 1.00 96.88 84 GLN A CA 1
ATOM 665 C C . GLN A 1 84 ? 4.099 3.485 4.266 1.00 96.88 84 GLN A C 1
ATOM 667 O O . GLN A 1 84 ? 4.117 2.295 4.575 1.00 96.88 84 GLN A O 1
ATOM 672 N N . GLY A 1 85 ? 3.609 3.933 3.119 1.00 97.12 85 GLY A N 1
ATOM 673 C CA . GLY A 1 85 ? 3.075 3.082 2.070 1.00 97.12 85 GLY A CA 1
ATOM 674 C C . GLY A 1 85 ? 3.133 3.746 0.706 1.00 97.12 85 GLY A C 1
ATOM 675 O O . GLY A 1 85 ? 3.657 4.851 0.546 1.00 97.12 85 GLY A O 1
ATOM 676 N N . MET A 1 86 ? 2.560 3.074 -0.279 1.00 97.69 86 MET A N 1
ATOM 677 C CA . MET A 1 86 ? 2.320 3.636 -1.602 1.00 97.69 86 MET A CA 1
ATOM 678 C C . MET A 1 86 ? 0.855 3.437 -1.974 1.00 97.69 86 MET A C 1
ATOM 680 O O . MET A 1 86 ? 0.340 2.329 -1.863 1.00 97.69 86 MET A O 1
ATOM 684 N N . LEU A 1 87 ? 0.187 4.512 -2.391 1.00 97.50 87 LEU A N 1
ATOM 685 C CA . LEU A 1 87 ? -1.186 4.494 -2.880 1.00 97.50 87 LEU A CA 1
ATOM 686 C C . LEU A 1 87 ? -1.186 4.491 -4.406 1.00 97.50 87 LEU A C 1
ATOM 688 O O . LEU A 1 87 ? -0.706 5.428 -5.038 1.00 97.50 87 LEU A O 1
ATOM 692 N N . PHE A 1 88 ? -1.819 3.482 -4.982 1.00 97.25 88 PHE A N 1
ATOM 693 C CA . PHE A 1 88 ? -2.055 3.347 -6.410 1.00 97.25 88 PHE A CA 1
ATOM 694 C C . PHE A 1 88 ? -3.462 3.846 -6.733 1.00 97.25 88 PHE A C 1
ATOM 696 O O . PHE A 1 88 ? -4.431 3.438 -6.087 1.00 97.25 88 PHE A O 1
ATOM 703 N N . VAL A 1 89 ? -3.573 4.727 -7.730 1.00 95.44 89 VAL A N 1
ATOM 704 C CA . VAL A 1 89 ? -4.849 5.312 -8.171 1.00 95.44 89 VAL A CA 1
ATOM 705 C C . VAL A 1 89 ? -5.110 4.943 -9.621 1.00 95.44 89 VAL A C 1
ATOM 707 O O . VAL A 1 89 ? -4.336 5.311 -10.502 1.00 95.44 89 VAL A O 1
ATOM 710 N N . PHE A 1 90 ? -6.212 4.247 -9.881 1.00 95.00 90 PHE A N 1
ATOM 711 C CA . PHE A 1 90 ? -6.582 3.814 -11.224 1.00 95.00 90 PHE A CA 1
ATOM 712 C C . PHE A 1 90 ? -7.747 4.632 -11.793 1.00 95.00 90 PHE A C 1
ATOM 714 O O . PHE A 1 90 ? -8.621 5.106 -11.058 1.00 95.00 90 PHE A O 1
ATOM 721 N N . ASP A 1 91 ? -7.762 4.784 -13.118 1.00 91.81 91 ASP A N 1
ATOM 722 C CA . ASP A 1 91 ? -8.728 5.644 -13.813 1.00 91.81 91 ASP A CA 1
ATOM 723 C C . ASP A 1 91 ? -10.147 5.067 -13.742 1.00 91.81 91 ASP A C 1
ATOM 725 O O . ASP A 1 91 ? -11.124 5.787 -13.515 1.00 91.81 91 ASP A O 1
ATOM 729 N N . HIS A 1 92 ? -10.259 3.743 -13.858 1.00 94.00 92 HIS A N 1
ATOM 730 C CA . HIS A 1 92 ? -11.509 2.996 -13.796 1.00 94.00 92 HIS A CA 1
ATOM 731 C C . HIS A 1 92 ? -11.382 1.788 -12.853 1.00 94.00 92 HIS A C 1
ATOM 733 O O . HIS A 1 92 ? -10.275 1.334 -12.585 1.00 94.00 92 HIS A O 1
ATOM 739 N N . PRO A 1 93 ? -12.493 1.268 -12.298 1.00 97.06 93 PRO A N 1
ATOM 740 C CA . PRO A 1 93 ? -12.446 0.042 -11.510 1.00 97.06 93 PRO A CA 1
ATOM 741 C C . PRO A 1 93 ? -12.172 -1.192 -12.383 1.00 97.06 93 PRO A C 1
ATOM 743 O O . PRO A 1 93 ? -12.940 -1.441 -13.310 1.00 97.06 93 PRO A O 1
ATOM 746 N N . ASP A 1 94 ? -11.144 -1.979 -12.059 1.00 98.12 94 ASP A N 1
ATOM 747 C CA . ASP A 1 94 ? -10.796 -3.225 -12.768 1.00 98.12 94 ASP A CA 1
ATOM 748 C C . ASP A 1 94 ? -9.984 -4.195 -11.873 1.00 98.12 94 ASP A C 1
ATOM 750 O O . ASP A 1 94 ? -9.703 -3.915 -10.705 1.00 98.12 94 ASP A O 1
ATOM 754 N N . PHE A 1 95 ? -9.615 -5.362 -12.403 1.00 98.00 95 PHE A N 1
ATOM 755 C CA . PHE A 1 95 ? -8.775 -6.379 -11.773 1.00 98.00 95 PHE A CA 1
ATOM 756 C C . PHE A 1 95 ? -7.284 -6.115 -12.022 1.00 98.00 95 PHE A C 1
ATOM 758 O O . PHE A 1 95 ? -6.613 -6.849 -12.758 1.00 98.00 95 PHE A O 1
ATOM 765 N N . TYR A 1 96 ? -6.747 -5.078 -11.380 1.00 97.62 96 TYR A N 1
ATOM 766 C CA . TYR A 1 96 ? -5.317 -4.771 -11.437 1.00 97.62 96 TYR A CA 1
ATOM 767 C C . TYR A 1 96 ? -4.479 -5.835 -10.723 1.00 97.62 96 TYR A C 1
ATOM 769 O O . TYR A 1 96 ? -4.884 -6.385 -9.699 1.00 97.62 96 TYR A O 1
ATOM 777 N N . SER A 1 97 ? -3.300 -6.132 -11.272 1.00 97.31 97 SER A N 1
ATOM 778 C CA . SER A 1 97 ? -2.375 -7.114 -10.710 1.00 97.31 97 SER A CA 1
ATOM 779 C C . SER A 1 97 ? -1.063 -6.493 -10.277 1.00 97.31 97 SER A C 1
ATOM 781 O O . SER A 1 97 ? -0.535 -5.628 -10.967 1.00 97.31 97 SER A O 1
ATOM 783 N N . PHE A 1 98 ? -0.513 -7.022 -9.192 1.00 98.12 98 PHE A N 1
ATOM 784 C CA . PHE A 1 98 ? 0.780 -6.630 -8.649 1.00 98.12 98 PHE A CA 1
ATOM 785 C C . PHE A 1 98 ? 1.752 -7.808 -8.686 1.00 98.12 98 PHE A C 1
ATOM 787 O O . PHE A 1 98 ? 1.344 -8.969 -8.605 1.00 98.12 98 PHE A O 1
ATOM 794 N N . TRP A 1 99 ? 3.039 -7.503 -8.793 1.00 98.00 99 TRP A N 1
ATOM 795 C CA . TRP A 1 99 ? 4.139 -8.463 -8.760 1.00 98.00 99 TRP A CA 1
ATOM 796 C C . TRP A 1 99 ? 5.197 -8.020 -7.752 1.00 98.00 99 TRP A C 1
ATOM 798 O O . TRP A 1 99 ? 5.149 -6.908 -7.241 1.00 98.00 99 TRP A O 1
ATOM 808 N N . MET A 1 100 ? 6.188 -8.873 -7.510 1.00 98.38 100 MET A N 1
ATOM 809 C CA . MET A 1 100 ? 7.299 -8.576 -6.599 1.00 98.38 100 MET A CA 1
ATOM 810 C C . MET A 1 100 ? 8.638 -8.381 -7.320 1.00 98.38 100 MET A C 1
ATOM 812 O O . MET A 1 100 ? 9.700 -8.636 -6.753 1.00 98.38 100 MET A O 1
ATOM 816 N N . LYS A 1 101 ? 8.604 -7.971 -8.595 1.00 98.19 101 LYS A N 1
ATOM 817 C CA . LYS A 1 101 ? 9.820 -7.752 -9.387 1.00 98.19 101 LYS A CA 1
ATOM 818 C C . LYS A 1 101 ? 10.706 -6.704 -8.704 1.00 98.19 101 LYS A C 1
ATOM 820 O O . LYS A 1 101 ? 10.221 -5.642 -8.344 1.00 98.19 101 LYS A O 1
ATOM 825 N N . ASP A 1 102 ? 11.991 -7.008 -8.530 1.00 98.06 102 ASP A N 1
ATOM 826 C CA . ASP A 1 102 ? 12.993 -6.106 -7.937 1.00 98.06 102 ASP A CA 1
ATOM 827 C C . ASP A 1 102 ? 12.641 -5.575 -6.524 1.00 98.06 102 ASP A C 1
ATOM 829 O O . ASP A 1 102 ? 13.107 -4.510 -6.109 1.00 98.06 102 ASP A O 1
ATOM 833 N N . MET A 1 103 ? 11.832 -6.315 -5.757 1.00 98.19 103 MET A N 1
ATOM 834 C CA . MET A 1 103 ? 11.501 -6.000 -4.362 1.00 98.19 103 MET A CA 1
ATOM 835 C C . MET A 1 103 ? 12.565 -6.530 -3.389 1.00 98.19 103 MET A C 1
ATOM 837 O O . MET A 1 103 ? 13.124 -7.607 -3.585 1.00 98.19 103 MET A O 1
ATOM 841 N N . PHE A 1 104 ? 12.823 -5.797 -2.300 1.00 98.25 104 PHE A N 1
ATOM 842 C CA . PHE A 1 104 ? 13.810 -6.188 -1.275 1.00 98.25 104 PHE A CA 1
ATOM 843 C C . PHE A 1 104 ? 13.207 -6.495 0.105 1.00 98.25 104 PHE A C 1
ATOM 845 O O . PHE A 1 104 ? 13.936 -6.904 1.006 1.00 98.25 104 PHE A O 1
ATOM 852 N N . PHE A 1 105 ? 11.899 -6.313 0.289 1.00 98.44 105 PHE A N 1
ATOM 853 C CA . PHE A 1 105 ? 11.195 -6.573 1.547 1.00 98.44 105 PHE A CA 1
ATOM 854 C C . PHE A 1 105 ? 9.756 -7.042 1.274 1.00 98.44 105 PHE A C 1
ATOM 856 O O . PHE A 1 105 ? 9.222 -6.755 0.198 1.00 98.44 105 PHE A O 1
ATOM 863 N N . PRO A 1 106 ? 9.137 -7.792 2.204 1.00 98.50 106 PRO A N 1
ATOM 864 C CA . PRO A 1 106 ? 7.764 -8.252 2.048 1.00 98.50 106 PRO A CA 1
ATOM 865 C C . PRO A 1 106 ? 6.750 -7.135 2.322 1.00 98.50 106 PRO A C 1
ATOM 867 O O . PRO A 1 106 ? 6.988 -6.249 3.149 1.00 98.50 106 PRO A O 1
ATOM 870 N N . ILE A 1 107 ? 5.598 -7.213 1.659 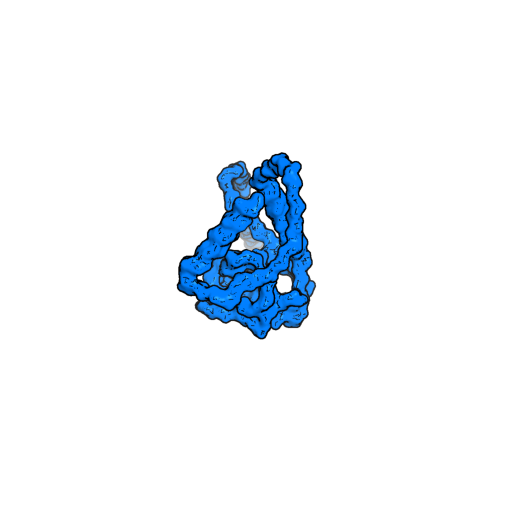1.00 98.75 107 ILE A N 1
ATOM 871 C CA . ILE A 1 107 ? 4.521 -6.220 1.759 1.00 98.75 107 ILE A CA 1
ATOM 872 C C . ILE A 1 107 ? 3.165 -6.865 2.049 1.00 98.75 107 ILE A C 1
ATOM 874 O O . ILE A 1 107 ? 2.941 -8.034 1.737 1.00 98.75 107 ILE A O 1
ATOM 878 N N . ASP A 1 108 ? 2.247 -6.077 2.600 1.00 98.81 108 ASP A N 1
ATOM 879 C CA . ASP A 1 108 ? 0.815 -6.346 2.505 1.00 98.81 108 ASP A CA 1
ATOM 880 C C . ASP A 1 108 ? 0.203 -5.440 1.420 1.00 98.81 108 ASP A C 1
ATOM 882 O O . ASP A 1 108 ? 0.610 -4.286 1.259 1.00 98.81 108 ASP A O 1
ATOM 886 N N . ILE A 1 109 ? -0.808 -5.945 0.711 1.00 98.69 109 ILE A N 1
ATOM 887 C CA . ILE A 1 109 ? -1.580 -5.223 -0.305 1.00 98.69 109 ILE A CA 1
ATOM 888 C C . ILE A 1 109 ? -3.026 -5.081 0.176 1.00 98.69 109 ILE A C 1
ATOM 890 O O . ILE A 1 109 ? -3.712 -6.069 0.457 1.00 98.69 109 ILE A O 1
ATOM 894 N N . ILE A 1 110 ? -3.495 -3.839 0.252 1.00 98.62 110 ILE A N 1
ATOM 895 C CA . ILE A 1 110 ? -4.866 -3.476 0.613 1.00 98.62 110 ILE A CA 1
ATOM 896 C C . ILE A 1 110 ? -5.600 -3.062 -0.660 1.00 98.62 110 ILE A C 1
ATOM 898 O O . ILE A 1 110 ? -5.226 -2.086 -1.307 1.00 98.62 110 ILE A O 1
ATOM 902 N N . TRP A 1 111 ? -6.666 -3.776 -1.004 1.00 98.62 111 TRP A N 1
ATOM 903 C CA . TRP A 1 111 ? -7.427 -3.589 -2.237 1.00 98.62 111 TRP A CA 1
ATOM 904 C C . TRP A 1 111 ? -8.697 -2.785 -1.954 1.00 98.62 111 TRP A C 1
ATOM 906 O O . TRP A 1 111 ? -9.502 -3.172 -1.104 1.00 98.62 111 TRP A O 1
ATOM 916 N N . ILE A 1 112 ? -8.895 -1.660 -2.643 1.00 98.50 112 ILE A N 1
ATOM 917 C CA . ILE A 1 112 ? -9.925 -0.674 -2.291 1.00 98.50 112 ILE A CA 1
ATOM 918 C C . ILE A 1 112 ? -10.859 -0.411 -3.480 1.00 98.50 112 ILE A C 1
ATOM 920 O O . ILE A 1 112 ? -10.443 -0.086 -4.598 1.00 98.50 112 ILE A O 1
ATOM 924 N N . GLY A 1 113 ? -12.159 -0.526 -3.218 1.00 97.19 113 GLY A N 1
ATOM 925 C CA . GLY A 1 113 ? -13.219 -0.271 -4.187 1.00 97.19 113 GLY A CA 1
ATOM 926 C C . GLY A 1 113 ? -13.406 1.213 -4.516 1.00 97.19 113 GLY A C 1
ATOM 927 O O . GLY A 1 113 ? -12.852 2.111 -3.882 1.00 97.19 113 GLY A O 1
ATOM 928 N N . LYS A 1 114 ? -14.250 1.495 -5.515 1.00 95.75 114 LYS A N 1
ATOM 929 C CA . LYS A 1 114 ? -14.606 2.874 -5.909 1.00 95.75 114 LYS A CA 1
ATOM 930 C C . LYS A 1 114 ? -15.320 3.674 -4.811 1.00 95.75 114 LYS A C 1
ATOM 932 O O . LYS A 1 114 ? -15.356 4.896 -4.884 1.00 95.75 114 LYS A O 1
ATOM 937 N N . ASP A 1 115 ? -15.918 2.989 -3.841 1.00 95.75 115 ASP A N 1
ATOM 938 C CA . ASP A 1 115 ? -16.621 3.545 -2.682 1.00 95.75 115 ASP A CA 1
ATOM 939 C C . ASP A 1 115 ? -15.693 3.775 -1.477 1.00 95.75 115 ASP A C 1
ATOM 941 O O . ASP A 1 115 ? -16.172 4.040 -0.375 1.00 95.75 115 ASP A O 1
ATOM 945 N N . LEU A 1 116 ? -14.374 3.682 -1.696 1.00 96.81 116 LEU A N 1
ATOM 946 C CA . LEU A 1 116 ? -13.325 3.879 -0.696 1.00 96.81 116 LEU A CA 1
ATOM 947 C C . LEU A 1 116 ? -13.364 2.871 0.456 1.00 96.81 116 LEU A C 1
ATOM 949 O O . LEU A 1 116 ? -12.879 3.156 1.549 1.00 96.81 116 LEU A O 1
ATOM 953 N N . LYS A 1 117 ? -13.918 1.679 0.228 1.00 97.75 117 LYS A N 1
ATOM 954 C CA . LYS A 1 117 ? -13.872 0.583 1.198 1.00 97.75 117 LYS A CA 1
ATOM 955 C C . LYS A 1 117 ? -12.842 -0.457 0.807 1.00 97.75 117 LYS A C 1
ATOM 957 O O . LYS A 1 117 ? -12.661 -0.744 -0.375 1.00 97.75 117 LYS A O 1
ATOM 962 N N . ILE A 1 118 ? -12.201 -1.052 1.807 1.00 98.31 118 ILE A N 1
ATOM 963 C CA . ILE A 1 118 ? -11.345 -2.223 1.614 1.00 98.31 118 ILE A CA 1
ATOM 964 C C . ILE A 1 118 ? -12.229 -3.399 1.192 1.00 98.31 118 ILE A C 1
ATOM 966 O O . ILE A 1 118 ? -13.107 -3.815 1.947 1.00 98.31 118 ILE A O 1
ATOM 970 N N . ILE A 1 119 ? -12.014 -3.919 -0.013 1.00 97.88 119 ILE A N 1
ATOM 971 C CA . ILE A 1 119 ? -12.798 -5.026 -0.578 1.00 97.88 119 ILE A CA 1
ATOM 972 C C . ILE A 1 119 ? -12.011 -6.325 -0.686 1.00 97.88 119 ILE A C 1
ATOM 974 O O . ILE A 1 119 ? -12.615 -7.359 -0.947 1.00 97.88 119 ILE A O 1
ATOM 978 N N . ASP A 1 120 ? -10.693 -6.277 -0.506 1.00 98.25 120 ASP A N 1
ATOM 979 C CA . ASP A 1 120 ? -9.844 -7.457 -0.404 1.00 98.25 120 ASP A CA 1
ATOM 980 C C . ASP A 1 120 ? -8.537 -7.099 0.322 1.00 98.25 120 ASP A C 1
ATOM 982 O O . ASP A 1 120 ? -8.143 -5.930 0.399 1.00 98.25 120 ASP A O 1
ATOM 986 N N . ILE A 1 121 ? -7.832 -8.107 0.828 1.00 98.31 121 ILE A N 1
ATOM 987 C CA . ILE A 1 121 ? -6.527 -7.975 1.473 1.00 98.31 121 ILE A CA 1
ATOM 988 C C . ILE A 1 121 ? -5.627 -9.147 1.057 1.00 98.31 121 ILE A C 1
ATOM 990 O O . ILE A 1 121 ? -5.990 -10.312 1.203 1.00 98.31 121 ILE A O 1
ATOM 994 N N . THR A 1 122 ? -4.396 -8.858 0.638 1.00 98.50 122 THR A N 1
ATOM 995 C CA . THR A 1 122 ? -3.342 -9.865 0.446 1.00 98.50 122 THR A CA 1
ATOM 996 C C . THR A 1 122 ? -2.191 -9.582 1.403 1.00 98.50 122 THR A C 1
ATOM 998 O O . THR A 1 122 ? -1.563 -8.537 1.311 1.00 98.50 122 THR A O 1
ATOM 1001 N N . LYS A 1 123 ? -1.920 -10.496 2.337 1.00 98.44 123 LYS A N 1
ATOM 1002 C CA . LYS A 1 123 ? -0.874 -10.328 3.359 1.00 98.44 123 LYS A CA 1
ATOM 1003 C C . LYS A 1 123 ? 0.396 -11.086 3.008 1.00 98.44 123 LYS A C 1
ATOM 1005 O O . LYS A 1 123 ? 0.322 -12.079 2.283 1.00 98.44 123 LYS A O 1
ATOM 1010 N N . ASP A 1 124 ? 1.505 -10.655 3.600 1.00 98.00 124 ASP A N 1
ATOM 1011 C CA . ASP A 1 124 ? 2.782 -11.371 3.617 1.00 98.00 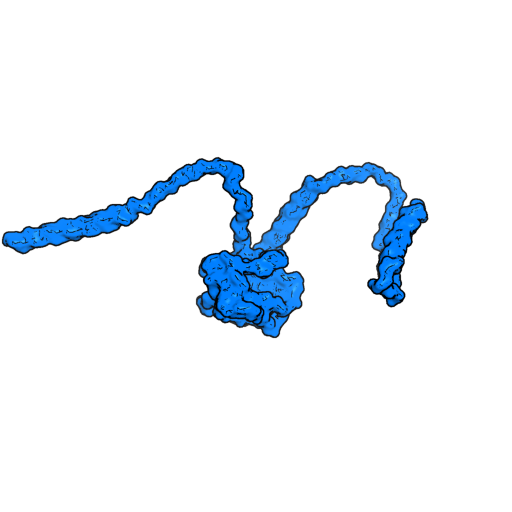124 ASP A CA 1
ATOM 1012 C C . ASP A 1 124 ? 3.245 -11.778 2.210 1.00 98.00 124 ASP A C 1
ATOM 1014 O O . ASP A 1 124 ? 3.587 -12.930 1.936 1.00 98.00 124 ASP A O 1
ATOM 1018 N N . VAL A 1 125 ? 3.218 -10.824 1.281 1.00 98.38 125 VAL A N 1
ATOM 1019 C CA . VAL A 1 125 ? 3.704 -11.022 -0.082 1.00 98.38 125 VAL A CA 1
ATOM 1020 C C . VAL A 1 125 ? 5.224 -10.875 -0.076 1.00 98.38 125 VAL A C 1
ATOM 1022 O O . VAL A 1 125 ? 5.742 -9.789 0.171 1.00 98.38 125 VAL A O 1
ATOM 1025 N N . TRP A 1 126 ? 5.949 -11.967 -0.327 1.00 98.44 126 TRP A N 1
ATOM 1026 C CA . TRP A 1 126 ? 7.414 -12.007 -0.245 1.00 98.44 126 TRP A CA 1
ATOM 1027 C C . TRP A 1 126 ? 8.102 -11.762 -1.599 1.00 98.44 126 TRP A C 1
ATOM 1029 O O . TRP A 1 126 ? 7.564 -12.166 -2.633 1.00 98.44 126 TRP A O 1
ATOM 1039 N N . PRO A 1 127 ? 9.307 -11.152 -1.629 1.00 98.25 127 PRO A N 1
ATOM 1040 C CA . PRO A 1 127 ? 10.061 -10.926 -2.868 1.00 98.25 127 PRO A CA 1
ATOM 1041 C C . PRO A 1 127 ? 10.317 -12.172 -3.727 1.00 98.25 127 PRO A C 1
ATOM 1043 O O . PRO A 1 127 ? 10.269 -12.105 -4.953 1.00 98.25 127 PRO A O 1
ATOM 1046 N N . ASP A 1 128 ? 10.542 -13.322 -3.093 1.00 98.00 128 ASP A N 1
ATOM 1047 C CA . ASP A 1 128 ? 10.801 -14.608 -3.755 1.00 98.00 128 ASP A CA 1
ATOM 1048 C C . ASP A 1 128 ? 9.576 -15.193 -4.481 1.00 98.00 128 ASP A C 1
ATOM 1050 O O . ASP A 1 128 ? 9.696 -16.179 -5.205 1.00 98.00 128 ASP A O 1
ATOM 1054 N N . THR A 1 129 ? 8.402 -14.568 -4.345 1.00 97.94 129 THR A N 1
ATOM 1055 C CA . THR A 1 129 ? 7.193 -14.974 -5.068 1.00 97.94 129 THR A CA 1
ATOM 1056 C C . THR A 1 129 ? 7.193 -14.561 -6.543 1.00 97.94 129 THR A C 1
ATOM 1058 O O . THR A 1 129 ? 6.390 -15.091 -7.312 1.00 97.94 129 THR A O 1
ATOM 1061 N N . TYR A 1 130 ? 8.074 -13.655 -6.983 1.00 96.69 130 TYR A N 1
ATOM 1062 C CA . TYR A 1 130 ? 8.202 -13.295 -8.401 1.00 96.69 130 TYR A CA 1
ATOM 1063 C C . TYR A 1 130 ? 8.589 -14.526 -9.259 1.00 96.69 130 TYR A C 1
ATOM 1065 O O . TYR A 1 130 ? 9.494 -15.265 -8.870 1.00 96.69 130 TYR A O 1
ATOM 1073 N N . PRO A 1 131 ? 7.952 -14.779 -10.430 1.00 97.88 131 PRO A N 1
ATOM 1074 C CA . PRO A 1 131 ? 7.092 -13.886 -11.220 1.00 97.88 131 PRO A CA 1
ATOM 1075 C C . PRO A 1 131 ? 5.577 -14.051 -11.007 1.00 97.88 131 PRO A C 1
ATOM 1077 O O . PRO A 1 131 ? 4.788 -13.741 -11.901 1.00 97.88 131 PRO A O 1
ATOM 1080 N N . LYS A 1 132 ? 5.131 -14.554 -9.851 1.00 98.12 132 LYS A N 1
ATOM 1081 C CA . LYS A 1 132 ? 3.699 -14.646 -9.543 1.00 98.12 132 LYS A CA 1
ATOM 1082 C C . LYS A 1 132 ? 3.051 -13.256 -9.530 1.00 98.12 132 LYS A C 1
ATOM 1084 O O . LYS A 1 132 ? 3.597 -12.311 -8.965 1.00 98.12 132 LYS A O 1
ATOM 1089 N N . ASN A 1 133 ? 1.844 -13.181 -10.089 1.00 97.69 133 ASN A N 1
ATOM 1090 C CA . ASN A 1 133 ? 0.973 -12.014 -9.992 1.00 97.69 133 ASN A CA 1
ATOM 1091 C C . ASN A 1 133 ? -0.083 -12.212 -8.896 1.00 97.69 133 ASN A C 1
ATOM 1093 O O . ASN A 1 133 ? -0.659 -13.295 -8.760 1.00 97.69 133 ASN A O 1
ATOM 1097 N N . PHE A 1 134 ? -0.372 -11.145 -8.163 1.00 98.31 134 PHE A N 1
ATOM 1098 C CA . PHE A 1 134 ? -1.413 -11.059 -7.143 1.00 98.31 134 PHE A CA 1
ATOM 1099 C C . PHE A 1 134 ? -2.551 -10.201 -7.680 1.00 98.31 134 PHE A C 1
ATOM 1101 O O . PHE A 1 134 ? -2.302 -9.141 -8.249 1.00 98.31 134 PHE A O 1
ATOM 1108 N N . LYS A 1 135 ? -3.788 -10.677 -7.544 1.00 97.94 135 LYS A N 1
ATOM 1109 C CA . LYS A 1 135 ? -4.994 -10.019 -8.059 1.00 97.94 135 LYS A CA 1
ATOM 1110 C C . LYS A 1 135 ? -6.056 -9.956 -6.964 1.00 97.94 135 LYS A C 1
ATOM 1112 O O . LYS A 1 135 ? -6.143 -10.913 -6.191 1.00 97.94 135 LYS A O 1
ATOM 1117 N N . PRO A 1 136 ? -6.877 -8.898 -6.928 1.00 97.75 136 PRO A N 1
ATOM 1118 C CA . PRO A 1 136 ? -8.021 -8.825 -6.035 1.00 97.75 136 PRO A CA 1
ATOM 1119 C C . PRO A 1 136 ? -9.129 -9.781 -6.496 1.00 97.75 136 PRO A C 1
ATOM 1121 O O . PRO A 1 136 ? -9.245 -10.122 -7.676 1.00 97.75 136 PRO A O 1
ATOM 1124 N N . SER A 1 137 ? -9.999 -10.159 -5.568 1.00 96.06 137 SER A N 1
ATOM 1125 C CA . SER A 1 137 ? -11.213 -10.944 -5.822 1.00 96.06 137 SER A CA 1
ATOM 1126 C C . SER A 1 137 ? -12.361 -10.139 -6.446 1.00 96.06 137 SER A C 1
ATOM 1128 O O . SER A 1 137 ? -13.348 -10.720 -6.895 1.00 96.06 137 SER A O 1
ATOM 1130 N N . SER A 1 138 ? -12.265 -8.808 -6.487 1.00 96.31 138 SER A N 1
ATOM 1131 C CA . SER A 1 138 ? -13.276 -7.900 -7.046 1.00 96.31 138 SER A CA 1
ATOM 1132 C C . SER A 1 138 ? -12.623 -6.668 -7.690 1.00 96.31 138 SER A C 1
ATOM 1134 O O . SER A 1 138 ? -11.504 -6.327 -7.305 1.00 96.31 138 SER A O 1
ATOM 1136 N N . PRO A 1 139 ? -13.291 -5.978 -8.638 1.00 98.00 139 PRO A N 1
ATOM 1137 C CA . PRO A 1 139 ? -12.743 -4.778 -9.269 1.00 98.00 139 PRO A CA 1
ATOM 1138 C C . PRO A 1 139 ? -12.425 -3.675 -8.255 1.00 98.00 139 PRO A C 1
ATOM 1140 O O . PRO A 1 139 ? -13.287 -3.272 -7.469 1.00 98.00 139 PRO A O 1
ATOM 1143 N N . ILE A 1 140 ? -11.205 -3.147 -8.314 1.00 98.19 140 ILE A N 1
ATOM 1144 C CA . ILE A 1 140 ? -10.710 -2.083 -7.434 1.00 98.19 140 ILE A CA 1
ATOM 1145 C C . ILE A 1 140 ? -10.456 -0.802 -8.215 1.00 98.19 140 ILE A C 1
ATOM 1147 O O . ILE A 1 140 ? -10.157 -0.841 -9.403 1.00 98.19 140 ILE A O 1
ATOM 1151 N N . LYS A 1 141 ? -10.524 0.337 -7.525 1.00 97.06 141 LYS A N 1
ATOM 1152 C CA . LYS A 1 141 ? -10.088 1.634 -8.067 1.00 97.06 141 LYS A CA 1
ATOM 1153 C C . LYS A 1 141 ? -8.802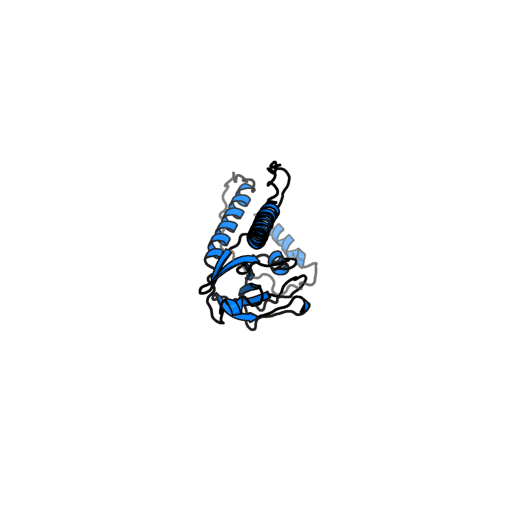 2.136 -7.407 1.00 97.06 141 LYS A C 1
ATOM 1155 O O . LYS A 1 141 ? -8.098 2.966 -7.980 1.00 97.06 141 LYS A O 1
ATOM 1160 N N . TYR A 1 142 ? -8.483 1.621 -6.221 1.00 98.19 142 TYR A N 1
ATOM 1161 C CA . TYR A 1 142 ? -7.291 2.001 -5.477 1.00 98.19 142 TYR A CA 1
ATOM 1162 C C . TYR A 1 142 ? -6.639 0.770 -4.848 1.00 98.19 142 TYR A C 1
ATOM 1164 O O . TYR A 1 142 ? -7.318 -0.208 -4.530 1.00 98.19 142 TYR A O 1
ATOM 1172 N N . ALA A 1 143 ? -5.329 0.828 -4.639 1.00 98.44 143 ALA A N 1
ATOM 1173 C CA . ALA A 1 143 ? -4.605 -0.155 -3.840 1.00 98.44 143 ALA A CA 1
ATOM 1174 C C . ALA A 1 143 ? -3.576 0.547 -2.956 1.00 98.44 143 ALA A C 1
ATOM 1176 O O . ALA A 1 143 ? -3.059 1.596 -3.336 1.00 98.44 143 ALA A O 1
ATOM 1177 N N . ILE A 1 144 ? -3.277 -0.016 -1.789 1.00 98.50 144 ILE A N 1
ATOM 1178 C CA . ILE A 1 144 ? -2.210 0.474 -0.915 1.00 98.50 144 ILE A CA 1
ATOM 1179 C C . ILE A 1 144 ? -1.231 -0.662 -0.639 1.00 98.50 144 ILE A C 1
ATOM 1181 O O . ILE A 1 144 ? -1.637 -1.717 -0.156 1.00 98.50 144 ILE A O 1
ATOM 1185 N N . GLU A 1 145 ? 0.051 -0.417 -0.895 1.00 98.62 145 GLU A N 1
ATOM 1186 C CA . GLU A 1 145 ? 1.149 -1.269 -0.436 1.00 98.62 145 GLU A CA 1
ATOM 1187 C C . GLU A 1 145 ? 1.726 -0.721 0.873 1.00 98.62 145 GLU A C 1
ATOM 1189 O O . GLU A 1 145 ? 2.013 0.474 0.987 1.00 98.62 145 GLU A O 1
ATOM 1194 N N . VAL A 1 146 ? 1.915 -1.598 1.858 1.00 98.62 146 VAL A N 1
ATOM 1195 C CA . VAL A 1 146 ? 2.526 -1.303 3.167 1.00 98.62 146 VAL A CA 1
ATOM 1196 C C . VAL A 1 146 ? 3.487 -2.424 3.559 1.00 98.62 146 VAL A C 1
ATOM 1198 O O . VAL A 1 146 ? 3.492 -3.483 2.940 1.00 98.62 146 VAL A O 1
ATOM 1201 N N . ASN A 1 147 ? 4.297 -2.225 4.602 1.00 98.56 147 ASN A N 1
ATOM 1202 C CA . ASN A 1 147 ? 5.128 -3.304 5.149 1.00 98.56 147 ASN A CA 1
ATOM 1203 C C . ASN A 1 147 ? 4.283 -4.534 5.519 1.00 98.56 147 ASN A C 1
ATOM 1205 O O . ASN A 1 147 ? 3.194 -4.388 6.078 1.00 98.56 147 ASN A O 1
ATOM 1209 N N . ALA A 1 148 ? 4.807 -5.737 5.271 1.00 98.56 148 ALA A N 1
ATOM 1210 C CA . ALA A 1 148 ? 4.140 -6.964 5.698 1.00 98.56 148 ALA A CA 1
ATOM 1211 C C . ALA A 1 148 ? 3.870 -6.970 7.211 1.00 98.56 148 ALA A C 1
ATOM 1213 O O . ALA A 1 148 ? 4.69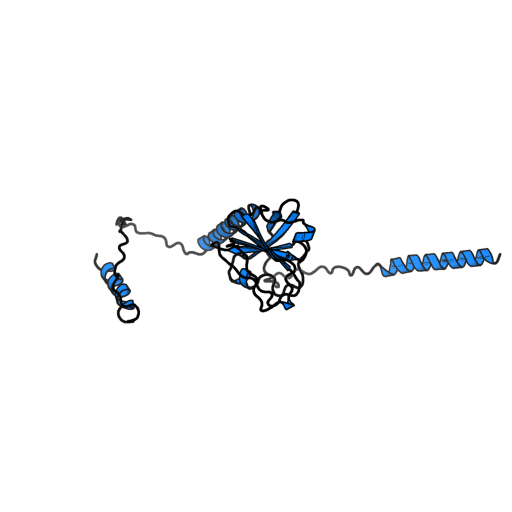2 -6.520 8.018 1.00 98.56 148 ALA A O 1
ATOM 1214 N N . GLY A 1 149 ? 2.692 -7.459 7.594 1.00 98.12 149 GLY A N 1
ATOM 1215 C CA . GLY A 1 149 ? 2.219 -7.474 8.977 1.00 98.12 149 GLY A CA 1
ATOM 1216 C C . GLY A 1 149 ? 1.624 -6.148 9.463 1.00 98.12 149 GLY A C 1
ATOM 1217 O O . GLY A 1 149 ? 1.068 -6.109 10.567 1.00 98.12 149 GLY A O 1
ATOM 1218 N N . TRP A 1 150 ? 1.670 -5.072 8.668 1.00 98.19 150 TRP A N 1
ATOM 1219 C CA . TRP A 1 150 ? 1.068 -3.787 9.035 1.00 98.19 150 TRP A CA 1
ATOM 1220 C C . TRP A 1 150 ? -0.449 -3.898 9.204 1.00 98.19 150 TRP A C 1
ATOM 1222 O O . TRP A 1 150 ? -0.998 -3.321 10.145 1.00 98.19 150 TRP A O 1
ATOM 1232 N N . ILE A 1 151 ? -1.120 -4.685 8.355 1.00 98.12 151 ILE A N 1
ATOM 1233 C CA . ILE A 1 151 ? -2.574 -4.899 8.429 1.00 98.12 151 ILE A CA 1
ATOM 1234 C C . ILE A 1 151 ? -2.953 -5.547 9.759 1.00 98.12 151 ILE A C 1
ATOM 1236 O O . ILE A 1 151 ? -3.874 -5.090 10.433 1.00 98.12 151 ILE A O 1
ATOM 1240 N N . LEU A 1 152 ? -2.221 -6.593 10.156 1.00 97.62 152 LEU A N 1
ATOM 1241 C CA . LEU A 1 152 ? -2.461 -7.297 11.414 1.00 97.62 152 LEU A CA 1
ATOM 1242 C C . LEU A 1 152 ? -2.180 -6.389 12.614 1.00 97.62 152 LEU A C 1
ATOM 1244 O O . LEU A 1 152 ? -2.988 -6.324 13.535 1.00 97.62 152 LEU A O 1
ATOM 1248 N N . LYS A 1 153 ? -1.054 -5.666 12.587 1.00 97.69 153 LYS A N 1
ATOM 1249 C CA . LYS A 1 153 ? -0.639 -4.761 13.666 1.00 97.69 153 LYS A CA 1
ATOM 1250 C C . LYS A 1 153 ? -1.647 -3.638 13.916 1.00 97.69 153 LYS A C 1
ATOM 1252 O O . LYS A 1 153 ? -1.845 -3.248 15.062 1.00 97.69 153 LYS A O 1
ATOM 1257 N N . ASN A 1 154 ? -2.257 -3.119 12.853 1.00 97.38 154 ASN A N 1
ATOM 1258 C CA . ASN A 1 154 ? -3.205 -2.009 12.919 1.00 97.38 154 ASN A CA 1
ATOM 1259 C C . ASN A 1 154 ? -4.672 -2.460 12.918 1.00 97.38 154 ASN A C 1
ATOM 1261 O O . ASN A 1 154 ? -5.553 -1.609 12.854 1.00 97.38 154 ASN A O 1
ATOM 1265 N N . GLU A 1 155 ? -4.936 -3.770 13.013 1.00 97.00 155 GLU A N 1
ATOM 1266 C CA . GLU A 1 155 ? -6.287 -4.349 13.076 1.00 97.00 155 GLU A CA 1
ATOM 1267 C C . GLU A 1 155 ? -7.176 -3.936 11.888 1.00 97.00 155 GLU A C 1
ATOM 1269 O O . GLU A 1 155 ? -8.386 -3.750 12.014 1.00 97.00 155 GLU A O 1
ATOM 1274 N N . ILE A 1 156 ? -6.572 -3.794 10.707 1.00 97.19 156 ILE A N 1
ATOM 1275 C CA . ILE A 1 156 ? -7.282 -3.366 9.503 1.00 97.19 156 ILE A CA 1
ATOM 1276 C C . ILE A 1 156 ? -8.145 -4.513 8.979 1.00 97.19 156 ILE A C 1
ATOM 1278 O O . ILE A 1 156 ? -7.664 -5.623 8.742 1.00 97.19 156 ILE A O 1
ATOM 1282 N N . ALA A 1 157 ? -9.428 -4.225 8.774 1.00 96.56 157 ALA A N 1
ATOM 1283 C CA . ALA A 1 157 ? -10.436 -5.199 8.389 1.00 96.56 157 ALA A CA 1
ATOM 1284 C C . ALA A 1 157 ? -11.062 -4.892 7.021 1.00 96.56 157 ALA A C 1
ATOM 1286 O O . ALA A 1 157 ? -11.042 -3.769 6.514 1.00 96.56 157 ALA A O 1
ATOM 1287 N N . MET A 1 158 ? -11.672 -5.924 6.441 1.00 97.69 158 MET A N 1
ATOM 1288 C CA . MET A 1 158 ? -12.534 -5.802 5.268 1.00 97.69 158 MET A CA 1
ATOM 1289 C C . MET A 1 158 ? -13.690 -4.834 5.545 1.00 97.69 158 MET A C 1
ATOM 1291 O O . MET A 1 158 ? -14.274 -4.842 6.626 1.00 97.69 158 MET A O 1
ATOM 1295 N N . GLY A 1 159 ? -14.041 -4.015 4.557 1.00 97.50 159 GLY A N 1
ATOM 1296 C CA . GLY A 1 159 ? -15.103 -3.015 4.648 1.00 97.50 159 GLY A CA 1
ATOM 1297 C C . GLY A 1 159 ? -14.703 -1.704 5.332 1.00 97.50 159 GLY A C 1
ATOM 1298 O O . GLY A 1 159 ? -15.495 -0.760 5.293 1.00 97.50 159 GLY A O 1
ATOM 1299 N N . THR A 1 160 ? -13.500 -1.608 5.914 1.00 97.62 160 THR A N 1
ATOM 1300 C CA . THR A 1 160 ? -12.989 -0.357 6.492 1.00 97.62 160 THR A CA 1
ATOM 1301 C C . THR A 1 160 ? -12.940 0.739 5.432 1.00 97.62 160 THR A C 1
ATOM 1303 O O . THR A 1 160 ? -12.499 0.516 4.304 1.00 97.62 160 THR A O 1
ATOM 1306 N N . TYR A 1 161 ? -13.409 1.928 5.806 1.00 96.56 161 TYR A N 1
ATOM 1307 C CA . TYR A 1 161 ? -13.406 3.110 4.953 1.00 96.56 161 TYR A CA 1
ATOM 1308 C C . TYR A 1 161 ? -12.030 3.790 4.960 1.00 96.56 161 TYR A C 1
ATOM 1310 O O . TYR A 1 161 ? -11.436 3.990 6.021 1.00 96.56 161 TYR A O 1
ATOM 1318 N N . VAL A 1 162 ? -11.544 4.166 3.778 1.00 96.00 162 VAL A N 1
ATOM 1319 C CA . VAL A 1 162 ? -10.241 4.799 3.548 1.00 96.00 162 VAL A CA 1
ATOM 1320 C C . VAL A 1 162 ? -10.463 6.188 2.932 1.00 96.00 162 VAL A C 1
ATOM 1322 O O . VAL A 1 162 ? -10.580 6.311 1.713 1.00 96.00 162 VAL A O 1
ATOM 1325 N N . PRO A 1 163 ? -10.547 7.258 3.741 1.00 91.88 163 PRO A N 1
ATOM 1326 C CA . PRO A 1 163 ? -10.759 8.608 3.228 1.00 91.88 163 PRO A CA 1
ATOM 1327 C C . PRO A 1 163 ? -9.552 9.086 2.409 1.00 91.88 163 PRO A C 1
ATOM 1329 O O . PRO A 1 163 ? -8.432 9.134 2.915 1.00 91.88 163 PRO A O 1
ATOM 1332 N N . LEU A 1 164 ? -9.795 9.506 1.163 1.00 87.06 164 LEU A N 1
ATOM 1333 C CA . LEU A 1 164 ? -8.780 10.088 0.266 1.00 87.06 164 LEU A CA 1
ATOM 1334 C C . LEU A 1 164 ? -8.876 11.623 0.172 1.00 87.06 164 LEU A C 1
ATOM 1336 O O . LEU A 1 164 ? -8.316 12.244 -0.734 1.00 87.06 164 LEU A O 1
ATOM 1340 N N . ASP A 1 165 ? -9.573 12.259 1.116 1.00 77.25 165 ASP A N 1
ATOM 1341 C CA . ASP A 1 165 ? -9.885 13.694 1.089 1.00 77.25 165 ASP A CA 1
ATOM 1342 C C . ASP A 1 165 ? -8.627 14.577 1.029 1.00 77.25 165 ASP A C 1
ATOM 1344 O O . ASP A 1 165 ? -8.625 15.614 0.363 1.00 77.25 165 ASP A O 1
ATOM 1348 N N . GLY A 1 166 ? -7.538 14.140 1.676 1.00 66.38 166 GLY A N 1
ATOM 1349 C CA . GLY A 1 166 ? -6.241 14.825 1.666 1.00 66.38 166 GLY A CA 1
ATOM 1350 C C . GLY A 1 166 ? -5.527 14.810 0.311 1.00 66.38 166 GLY A C 1
ATOM 1351 O O . GLY A 1 166 ? -4.710 15.688 0.058 1.00 66.38 166 GLY A O 1
ATOM 1352 N N . ILE A 1 167 ? -5.873 13.864 -0.566 1.00 72.69 167 ILE A N 1
ATOM 1353 C CA . ILE A 1 167 ? -5.248 13.673 -1.884 1.00 72.69 167 ILE A CA 1
ATOM 1354 C C . ILE A 1 167 ? -6.026 14.419 -2.967 1.00 72.69 167 ILE A C 1
ATOM 1356 O O . ILE A 1 167 ? -5.443 15.003 -3.869 1.00 72.69 167 ILE A O 1
ATOM 1360 N N . SER A 1 168 ? -7.356 14.480 -2.863 1.00 58.84 168 SER A N 1
ATOM 1361 C CA . SER A 1 168 ? -8.181 15.200 -3.847 1.00 58.84 168 SER A CA 1
ATOM 1362 C C . SER A 1 168 ? -7.864 16.702 -3.933 1.00 58.84 168 SER A C 1
ATOM 1364 O O . SER A 1 168 ? -7.938 17.294 -5.009 1.00 58.84 168 SER A O 1
ATOM 1366 N N . LYS A 1 169 ? -7.492 17.323 -2.806 1.00 53.78 169 LYS A N 1
ATOM 1367 C CA . LYS A 1 169 ? -7.164 18.753 -2.733 1.00 53.78 169 LYS A CA 1
ATOM 1368 C C . LYS A 1 169 ? -5.792 19.058 -3.322 1.00 53.78 169 LYS A C 1
ATOM 1370 O O . LYS A 1 169 ? -5.650 20.071 -3.997 1.00 53.78 169 LYS A O 1
ATOM 1375 N N . SER A 1 170 ? -4.810 18.192 -3.083 1.00 52.88 170 SER A N 1
ATOM 1376 C CA . SER A 1 170 ? -3.467 18.338 -3.639 1.00 52.88 170 SER A CA 1
ATOM 1377 C C . SER A 1 170 ? -3.424 17.987 -5.119 1.00 52.88 170 SER A C 1
ATOM 1379 O O . SER A 1 170 ? -2.787 18.705 -5.865 1.00 52.88 170 SER A O 1
ATOM 1381 N N . PHE A 1 171 ? -4.172 16.973 -5.565 1.00 59.22 171 PHE A N 1
ATOM 1382 C CA . PHE A 1 171 ? -4.272 16.618 -6.982 1.00 59.22 171 PHE A CA 1
ATOM 1383 C C . PHE A 1 171 ? -4.894 17.755 -7.804 1.00 59.22 171 PHE A C 1
ATOM 1385 O O . PHE A 1 171 ? -4.428 18.061 -8.895 1.00 59.22 171 PHE A O 1
ATOM 1392 N N . LYS A 1 172 ? -5.909 18.444 -7.256 1.00 53.22 172 LYS A N 1
ATOM 1393 C CA . LYS A 1 172 ? -6.444 19.675 -7.862 1.00 53.22 172 LYS A CA 1
ATOM 1394 C C . LYS A 1 172 ? -5.438 20.822 -7.836 1.00 53.22 172 LYS A C 1
ATOM 1396 O O . LYS A 1 172 ? -5.263 21.467 -8.855 1.00 53.22 172 LYS A O 1
ATOM 1401 N N . ALA A 1 173 ? -4.767 21.056 -6.708 1.00 54.19 173 ALA A N 1
ATOM 1402 C CA . ALA A 1 173 ? -3.795 22.140 -6.588 1.00 54.19 173 ALA A CA 1
ATOM 1403 C C . ALA A 1 173 ? -2.564 21.947 -7.493 1.00 54.19 173 ALA A C 1
ATOM 1405 O O . ALA A 1 173 ? -2.115 22.912 -8.097 1.00 54.19 173 ALA A O 1
ATOM 1406 N N . GLU A 1 174 ? -2.058 20.717 -7.624 1.00 57.06 174 GLU A N 1
ATOM 1407 C CA . GLU A 1 174 ? -0.921 20.360 -8.482 1.00 57.06 174 GLU A CA 1
ATOM 1408 C C . GLU A 1 174 ? -1.290 20.517 -9.965 1.00 57.06 174 GLU A C 1
ATOM 1410 O O . GLU A 1 174 ? -0.528 21.108 -10.724 1.00 57.06 174 GLU A O 1
ATOM 1415 N N . ILE A 1 175 ? -2.501 20.110 -10.371 1.00 54.47 175 ILE A N 1
ATOM 1416 C CA . ILE A 1 175 ? -3.010 20.365 -11.731 1.00 54.47 175 ILE A CA 1
ATOM 1417 C C . ILE A 1 175 ? -3.246 21.864 -11.982 1.00 54.47 175 ILE A C 1
ATOM 1419 O O . ILE A 1 175 ? -2.852 22.377 -13.028 1.00 54.47 175 ILE A O 1
ATOM 1423 N N . ASP A 1 176 ? -3.824 22.593 -11.024 1.00 51.19 176 ASP A N 1
ATOM 1424 C CA . ASP A 1 176 ? -4.044 24.042 -11.132 1.00 51.19 176 ASP A CA 1
ATOM 1425 C C . ASP A 1 176 ? -2.717 24.830 -11.208 1.00 51.19 176 ASP A C 1
ATOM 1427 O O . ASP A 1 176 ? -2.669 25.922 -11.782 1.00 51.19 176 ASP A O 1
ATOM 1431 N N . GLU A 1 177 ? -1.634 24.307 -10.628 1.00 57.38 177 GLU A N 1
ATOM 1432 C CA . GLU A 1 177 ? -0.294 24.899 -10.670 1.00 57.38 177 GLU A CA 1
ATOM 1433 C C . GLU A 1 177 ? 0.439 24.564 -11.980 1.00 57.38 177 GLU A C 1
ATOM 1435 O O . GLU A 1 177 ? 0.952 25.474 -12.631 1.00 57.38 177 GLU A O 1
ATOM 1440 N N . ILE A 1 178 ? 0.369 23.312 -12.452 1.00 53.78 178 ILE A N 1
ATOM 1441 C CA . ILE A 1 178 ? 0.880 22.904 -13.775 1.00 53.78 178 ILE A CA 1
ATOM 1442 C C . ILE A 1 178 ? 0.210 23.718 -14.893 1.00 53.78 178 ILE A C 1
ATOM 1444 O O . ILE A 1 178 ? 0.887 24.242 -15.780 1.00 53.78 178 ILE A O 1
ATOM 1448 N N . HIS A 1 179 ? -1.109 23.917 -14.824 1.00 51.12 179 HIS A N 1
ATOM 1449 C CA . HIS A 1 179 ? -1.829 24.721 -15.811 1.00 51.12 179 HIS A CA 1
ATOM 1450 C C . HIS A 1 179 ? -1.467 26.214 -15.766 1.00 51.12 179 HIS A C 1
ATOM 1452 O O . HIS A 1 179 ? -1.548 26.888 -16.793 1.00 51.12 179 HIS A O 1
ATOM 1458 N N . LYS A 1 180 ? -0.999 26.759 -14.634 1.00 52.19 180 LYS A N 1
ATOM 1459 C CA . LYS A 1 180 ? -0.483 28.143 -14.586 1.00 52.19 180 LYS A CA 1
ATOM 1460 C C . LYS A 1 180 ? 0.857 28.301 -15.303 1.00 52.19 180 LYS A C 1
ATOM 1462 O O . LYS A 1 180 ? 1.105 29.366 -15.874 1.00 52.19 180 LYS A O 1
ATOM 1467 N N . ASP A 1 181 ? 1.699 27.275 -15.284 1.00 52.28 181 ASP A N 1
ATOM 1468 C CA . ASP A 1 181 ? 3.008 27.306 -15.939 1.00 52.28 181 ASP A CA 1
ATOM 1469 C C . ASP A 1 181 ? 2.916 27.048 -17.450 1.00 52.28 181 ASP A C 1
ATOM 1471 O O . ASP A 1 181 ? 3.664 27.654 -18.223 1.00 52.28 181 ASP A O 1
ATOM 1475 N N . GLU A 1 182 ? 1.949 26.244 -17.901 1.00 52.12 182 GLU A N 1
ATOM 1476 C CA . GLU A 1 182 ? 1.664 26.060 -19.331 1.00 52.12 182 GLU A CA 1
ATOM 1477 C C . GLU A 1 182 ? 1.023 27.304 -19.966 1.00 52.12 182 GLU A C 1
ATOM 1479 O O . GLU A 1 182 ? 1.433 27.722 -21.052 1.00 52.12 182 GLU A O 1
ATOM 1484 N N . VAL A 1 183 ? 0.107 27.985 -19.263 1.00 48.06 183 VAL A N 1
ATOM 1485 C CA . VAL A 1 183 ? -0.508 29.241 -19.741 1.00 48.06 183 VAL A CA 1
ATOM 1486 C C . VAL A 1 183 ? 0.524 30.368 -19.901 1.00 48.06 183 VAL A C 1
ATOM 1488 O O . VAL A 1 183 ? 0.363 31.233 -20.760 1.00 48.06 183 VAL A O 1
ATOM 1491 N N . LYS A 1 184 ? 1.628 30.350 -19.141 1.00 45.22 184 LYS A N 1
ATOM 1492 C CA . LYS A 1 184 ? 2.730 31.319 -19.297 1.00 45.22 184 LYS A CA 1
ATOM 1493 C C . LYS A 1 184 ? 3.681 31.018 -20.458 1.00 45.22 184 LYS A C 1
ATOM 1495 O O . LYS A 1 184 ? 4.442 31.907 -20.836 1.00 45.22 184 LYS A O 1
ATOM 1500 N N . LYS A 1 185 ? 3.679 29.798 -21.008 1.00 43.78 185 LYS A N 1
ATOM 1501 C CA . LYS A 1 185 ? 4.587 29.380 -22.093 1.00 43.78 185 LYS A CA 1
ATOM 1502 C C . LYS A 1 185 ? 3.971 29.416 -23.490 1.00 43.78 185 LYS A C 1
ATOM 1504 O O . LYS A 1 185 ? 4.713 29.261 -24.458 1.00 43.78 185 LYS A O 1
ATOM 1509 N N . SER A 1 186 ? 2.665 29.645 -23.618 1.00 30.00 186 SER A N 1
ATOM 1510 C CA . SER A 1 186 ? 2.046 29.855 -24.927 1.00 30.00 186 SER A CA 1
ATOM 1511 C C . SER A 1 186 ? 2.308 31.288 -25.415 1.00 30.00 186 SER A C 1
ATOM 1513 O O . SER A 1 186 ? 2.013 32.234 -24.676 1.00 30.00 186 SER A O 1
ATOM 1515 N N . PRO A 1 187 ? 2.854 31.498 -26.629 1.00 41.94 187 PRO A N 1
ATOM 1516 C CA . PRO A 1 187 ? 2.883 32.819 -27.241 1.00 41.94 187 PRO A CA 1
ATOM 1517 C C . PRO A 1 187 ? 1.444 33.324 -27.352 1.00 41.94 187 PRO A C 1
ATOM 1519 O O . PRO A 1 187 ? 0.582 32.635 -27.897 1.00 41.94 187 PRO A O 1
ATOM 1522 N N . GLN A 1 188 ? 1.180 34.518 -26.826 1.00 41.69 188 GLN A N 1
ATOM 1523 C CA . GLN A 1 188 ? -0.061 35.236 -27.089 1.00 41.69 188 GLN A CA 1
ATOM 1524 C C . GLN A 1 188 ? -0.093 35.529 -28.592 1.00 41.69 188 GLN A C 1
ATOM 1526 O O . GLN A 1 188 ? 0.567 36.456 -29.057 1.00 41.69 188 GLN A O 1
ATOM 1531 N N . ILE A 1 189 ? -0.802 34.704 -29.362 1.00 40.31 189 ILE A N 1
ATOM 1532 C CA . ILE A 1 189 ? -1.236 35.102 -30.696 1.00 40.31 189 ILE A CA 1
ATOM 1533 C C . ILE A 1 189 ? -2.332 36.129 -30.439 1.00 40.31 189 ILE A C 1
ATOM 1535 O O . ILE A 1 189 ? -3.443 35.796 -30.030 1.00 40.31 189 ILE A O 1
ATOM 1539 N N . GLU A 1 190 ? -1.950 37.394 -30.562 1.00 38.88 190 GLU A N 1
ATOM 1540 C CA . GLU A 1 190 ? -2.857 38.527 -30.584 1.00 38.88 190 GLU A CA 1
ATOM 1541 C C . GLU A 1 190 ? -3.819 38.311 -31.757 1.00 38.88 190 GLU A C 1
ATOM 1543 O O . GLU A 1 190 ? -3.437 38.412 -32.922 1.00 38.88 190 GLU A O 1
ATOM 1548 N N . ASN A 1 191 ? -5.056 37.919 -31.444 1.00 37.88 191 ASN A N 1
ATOM 1549 C CA . ASN A 1 191 ? -6.157 37.910 -32.400 1.00 37.88 191 ASN A CA 1
ATOM 1550 C C . ASN A 1 191 ? -6.553 39.362 -32.666 1.00 37.88 191 ASN A C 1
ATOM 1552 O O . ASN A 1 191 ? -7.544 39.855 -32.128 1.00 37.88 191 ASN A O 1
ATOM 1556 N N . ASP A 1 192 ? -5.746 40.042 -33.471 1.00 43.88 192 ASP A N 1
ATOM 1557 C CA . ASP A 1 192 ? -6.169 41.241 -34.167 1.00 43.88 192 ASP A CA 1
ATOM 1558 C C . ASP A 1 192 ? -6.671 40.797 -35.543 1.00 43.88 192 ASP A C 1
ATOM 1560 O O . ASP A 1 192 ? -5.893 40.282 -36.345 1.00 43.88 192 ASP A O 1
ATOM 1564 N N . LEU A 1 193 ? -7.990 40.931 -35.730 1.00 40.12 193 LEU A N 1
ATOM 1565 C CA . LEU A 1 193 ? -8.811 40.867 -36.954 1.00 40.12 193 LEU A CA 1
ATOM 1566 C C . LEU A 1 193 ? -10.083 40.038 -36.721 1.00 40.12 193 LEU A C 1
ATOM 1568 O O . LEU A 1 193 ? -10.166 38.840 -36.987 1.00 40.12 193 LEU A O 1
ATOM 1572 N N . LEU A 1 194 ? -11.094 40.736 -36.198 1.00 42.78 194 LEU A N 1
ATOM 1573 C CA . LEU A 1 194 ? -12.500 40.367 -36.313 1.00 42.78 194 LEU A CA 1
ATOM 1574 C C . LEU A 1 194 ? -13.050 40.928 -37.626 1.00 42.78 194 LEU A C 1
ATOM 1576 O O . LEU A 1 194 ? -13.511 42.068 -37.647 1.00 42.78 194 LEU A O 1
ATOM 1580 N N . ASP A 1 195 ? -13.116 40.089 -38.653 1.00 39.84 195 ASP A N 1
ATOM 1581 C CA . ASP A 1 195 ? -14.030 40.290 -39.775 1.00 39.84 195 ASP A CA 1
ATOM 1582 C C . ASP A 1 195 ? -14.984 39.092 -39.740 1.00 39.84 195 ASP A C 1
ATOM 1584 O O . ASP A 1 195 ? -14.575 37.936 -39.821 1.00 39.84 195 ASP A O 1
ATOM 1588 N N . GLY A 1 196 ? -16.242 39.380 -39.413 1.00 48.97 196 GLY A N 1
ATOM 1589 C CA . GLY A 1 196 ? -17.144 38.423 -38.793 1.00 48.97 196 GLY A CA 1
ATOM 1590 C C . GLY A 1 196 ? -17.569 37.252 -39.669 1.00 48.97 196 GLY A C 1
ATOM 1591 O O . GLY A 1 196 ? -18.079 37.438 -40.767 1.00 48.97 196 GLY A O 1
ATOM 1592 N N . GLU A 1 197 ? -17.531 36.062 -39.077 1.00 41.19 197 GLU A N 1
ATOM 1593 C CA . GLU A 1 197 ? -18.410 34.966 -39.455 1.00 41.19 197 GLU A CA 1
ATOM 1594 C C . GLU A 1 197 ? -18.765 34.155 -38.204 1.00 41.19 197 GLU A C 1
ATOM 1596 O O . GLU A 1 197 ? -17.911 33.690 -37.448 1.00 41.19 197 GLU A O 1
ATOM 1601 N N . SER A 1 198 ? -20.060 34.078 -37.907 1.00 46.16 198 SER A N 1
ATOM 1602 C CA . SER A 1 198 ? -20.587 33.353 -36.757 1.00 46.16 198 SER A CA 1
ATOM 1603 C C . SER A 1 198 ? -20.397 31.851 -36.959 1.00 46.16 198 SER A C 1
ATOM 1605 O O . SER A 1 198 ? -21.071 31.256 -37.800 1.00 46.16 198 SER A O 1
ATOM 1607 N N . VAL A 1 199 ? -19.532 31.223 -36.162 1.00 45.69 199 VAL A N 1
ATOM 1608 C CA . VAL A 1 199 ? -19.408 29.761 -36.124 1.00 45.69 199 VAL A CA 1
ATOM 1609 C C . VAL A 1 199 ? -20.672 29.182 -35.484 1.00 45.69 199 VAL A C 1
ATOM 1611 O O . VAL A 1 199 ? -20.907 29.328 -34.284 1.00 45.69 199 VAL A O 1
ATOM 1614 N N . LEU A 1 200 ? -21.511 28.543 -36.299 1.00 45.69 200 LEU A N 1
ATOM 1615 C CA . LEU A 1 200 ? -22.663 27.772 -35.836 1.00 45.69 200 LEU A CA 1
ATOM 1616 C C . LEU A 1 200 ? -22.167 26.511 -35.114 1.00 45.69 200 LEU A C 1
ATOM 1618 O O . LEU A 1 200 ? -21.603 25.610 -35.727 1.00 45.69 200 LEU A O 1
ATOM 1622 N N . LEU A 1 201 ? -22.392 26.454 -33.801 1.00 49.69 201 LEU A N 1
ATOM 1623 C CA . LEU A 1 201 ? -21.918 25.397 -32.897 1.00 49.69 201 LEU A CA 1
ATOM 1624 C C . LEU A 1 201 ? -22.847 24.169 -32.812 1.00 49.69 201 LEU A C 1
ATOM 1626 O O . LEU A 1 201 ? -22.734 23.384 -31.878 1.00 49.69 201 LEU A O 1
ATOM 1630 N N . ASP A 1 202 ? -23.723 23.976 -33.801 1.00 48.16 202 ASP A N 1
ATOM 1631 C CA . ASP A 1 202 ? -24.603 22.807 -33.920 1.00 48.16 202 ASP A CA 1
ATOM 1632 C C . ASP A 1 202 ? -24.439 22.159 -35.302 1.00 48.16 202 ASP A C 1
ATOM 1634 O O . ASP A 1 202 ? -25.287 22.283 -36.188 1.00 48.16 202 ASP A O 1
ATOM 1638 N N . VAL A 1 203 ? -23.332 21.441 -35.499 1.00 47.62 203 VAL A N 1
ATOM 1639 C CA . VAL A 1 203 ? -23.221 20.451 -36.581 1.00 47.62 203 VAL A CA 1
ATOM 1640 C C . VAL A 1 203 ? -23.490 19.062 -36.000 1.00 47.62 203 VAL A C 1
ATOM 1642 O O . VAL A 1 203 ? -22.751 18.616 -35.118 1.00 47.62 203 VAL A O 1
ATOM 1645 N N . PRO A 1 204 ? -24.538 18.347 -36.450 1.00 42.44 204 PRO A N 1
ATOM 1646 C CA . PRO A 1 204 ? -24.828 17.018 -35.942 1.00 42.44 204 PRO A CA 1
ATOM 1647 C C . PRO A 1 204 ? -23.717 16.061 -36.377 1.00 42.44 204 PRO A C 1
ATOM 1649 O O . PRO A 1 204 ? -23.478 15.867 -37.571 1.00 42.44 204 PRO A O 1
ATOM 1652 N N . PHE A 1 205 ? -23.058 15.427 -35.405 1.00 46.41 205 PHE A N 1
ATOM 1653 C CA . PHE A 1 205 ? -22.149 14.318 -35.670 1.00 46.41 205 PHE A CA 1
ATOM 1654 C C . PHE A 1 205 ? -22.966 13.154 -36.241 1.00 46.41 205 PHE A C 1
ATOM 1656 O O . PHE A 1 205 ? -23.613 12.398 -35.517 1.00 46.41 205 PHE A O 1
ATOM 1663 N N . THR A 1 206 ? -22.963 13.027 -37.564 1.00 49.72 206 THR A N 1
ATOM 1664 C CA . THR A 1 206 ? -23.386 11.797 -38.229 1.00 49.72 206 THR A CA 1
ATOM 1665 C C . THR A 1 206 ? -22.135 10.967 -38.469 1.00 49.72 206 THR A C 1
ATOM 1667 O O . THR A 1 206 ? -21.142 11.466 -38.994 1.00 49.72 206 THR A O 1
ATOM 1670 N N . SER A 1 207 ? -22.153 9.705 -38.038 1.00 52.03 207 SER A N 1
ATOM 1671 C CA . SER A 1 207 ? -21.101 8.736 -38.338 1.00 52.03 207 SER A CA 1
ATOM 1672 C C . SER A 1 207 ? -21.089 8.482 -39.846 1.00 52.03 207 SER A C 1
ATOM 1674 O O . SER A 1 207 ? -21.829 7.638 -40.357 1.00 52.03 207 SER A O 1
ATOM 1676 N N . GLN A 1 208 ? -20.301 9.263 -40.575 1.00 53.34 208 GLN A N 1
ATOM 1677 C CA . GLN A 1 208 ? -20.094 9.070 -42.000 1.00 53.34 208 GLN A CA 1
ATOM 1678 C C . GLN A 1 208 ? -19.185 7.846 -42.179 1.00 53.34 208 GLN A C 1
ATOM 1680 O O . GLN A 1 208 ? -18.040 7.852 -41.743 1.00 53.34 208 GLN A O 1
ATOM 1685 N N . ALA A 1 209 ? -19.738 6.818 -42.829 1.00 53.56 209 ALA A N 1
ATOM 1686 C CA . ALA A 1 209 ? -19.101 5.602 -43.354 1.00 53.56 209 ALA A CA 1
ATOM 1687 C C . ALA A 1 209 ? -19.176 4.318 -42.491 1.00 53.56 209 ALA A C 1
ATOM 1689 O O . ALA A 1 209 ? -18.160 3.821 -42.009 1.00 53.56 209 ALA A O 1
ATOM 1690 N N . PRO A 1 210 ? -20.350 3.657 -42.407 1.00 48.53 210 PRO A N 1
ATOM 1691 C CA . PRO A 1 210 ? -20.464 2.312 -41.836 1.00 48.53 210 PRO A CA 1
ATOM 1692 C C . PRO A 1 210 ? -19.964 1.189 -42.774 1.00 48.53 210 PRO A C 1
ATOM 1694 O O . PRO A 1 210 ? -20.136 0.020 -42.447 1.00 48.53 210 PRO A O 1
ATOM 1697 N N . LEU A 1 211 ? -19.377 1.505 -43.941 1.00 56.31 211 LEU A N 1
ATOM 1698 C CA . LEU A 1 211 ? -19.020 0.519 -44.981 1.00 56.31 211 LEU A CA 1
ATOM 1699 C C . LEU A 1 211 ? -17.577 0.636 -45.519 1.00 56.31 211 LEU A C 1
ATOM 1701 O O . LEU A 1 211 ? -17.274 0.083 -46.574 1.00 56.31 211 LEU A O 1
ATOM 1705 N N . GLY A 1 212 ? -16.679 1.338 -44.820 1.00 57.31 212 GLY A N 1
ATOM 1706 C CA . GLY A 1 212 ? -15.262 1.394 -45.200 1.00 57.31 212 GLY A CA 1
ATOM 1707 C C . GLY A 1 212 ? -14.547 0.064 -44.939 1.00 57.31 212 GLY A C 1
ATOM 1708 O O . GLY A 1 212 ? -14.690 -0.520 -43.865 1.00 57.31 212 GLY A O 1
ATOM 1709 N N . HIS A 1 213 ? -13.762 -0.423 -45.904 1.00 58.72 213 HIS A N 1
ATOM 1710 C CA . HIS A 1 213 ? -12.862 -1.559 -45.687 1.00 58.72 213 HIS A CA 1
ATOM 1711 C C . HIS A 1 213 ? -11.512 -1.035 -45.179 1.00 58.72 213 HIS A C 1
ATOM 1713 O O . HIS A 1 213 ? -10.596 -0.776 -45.953 1.00 58.72 213 HIS A O 1
ATOM 1719 N N . TRP A 1 214 ? -11.391 -0.917 -43.855 1.00 57.03 214 TRP A N 1
ATOM 1720 C CA . TRP A 1 214 ? -10.251 -0.333 -43.120 1.00 57.03 214 TRP A CA 1
ATOM 1721 C C . TRP A 1 214 ? -8.922 -1.108 -43.216 1.00 57.03 214 TRP A C 1
ATOM 1723 O O . TRP A 1 214 ? -7.988 -0.847 -42.470 1.00 57.03 214 TRP A O 1
ATOM 1733 N N . SER A 1 215 ? -8.832 -2.086 -44.116 1.00 61.78 215 SER A N 1
ATOM 1734 C CA . SER A 1 215 ? -7.591 -2.786 -44.461 1.00 61.78 215 SER A CA 1
ATOM 1735 C C . SER A 1 215 ? -7.009 -2.341 -45.810 1.00 61.78 215 SER A C 1
ATOM 1737 O O . SER A 1 215 ? -5.972 -2.862 -46.214 1.00 61.78 215 SER A O 1
ATOM 1739 N N . ASP A 1 216 ? -7.679 -1.437 -46.537 1.00 64.06 216 ASP A N 1
ATOM 1740 C CA . ASP A 1 216 ? -7.186 -0.847 -47.787 1.00 64.06 216 ASP A CA 1
ATOM 1741 C C . ASP A 1 216 ? -6.620 0.558 -47.525 1.00 64.06 216 ASP A C 1
ATOM 1743 O O . ASP A 1 216 ? -7.360 1.512 -47.280 1.00 64.06 216 ASP A O 1
ATOM 1747 N N . SER A 1 217 ? -5.296 0.693 -47.629 1.00 60.50 217 SER A N 1
ATOM 1748 C CA . SER A 1 217 ? -4.559 1.937 -47.373 1.00 60.50 217 SER A CA 1
ATOM 1749 C C . SER A 1 217 ? -4.900 3.083 -48.332 1.00 60.50 217 SER A C 1
ATOM 1751 O O . SER A 1 217 ? -4.535 4.227 -48.078 1.00 60.50 217 SER A O 1
ATOM 1753 N N . ARG A 1 218 ? -5.619 2.821 -49.434 1.00 61.38 218 ARG A N 1
ATOM 1754 C CA . ARG A 1 218 ? -6.090 3.884 -50.341 1.00 61.38 218 ARG A CA 1
ATOM 1755 C C . ARG A 1 218 ? -7.352 4.589 -49.848 1.00 61.38 218 ARG A C 1
ATOM 1757 O O . ARG A 1 218 ? -7.610 5.706 -50.279 1.00 61.38 218 ARG A O 1
ATOM 1764 N N . GLN A 1 219 ? -8.153 3.940 -49.002 1.00 60.44 219 GLN A N 1
ATOM 1765 C CA . GLN A 1 219 ? -9.399 4.523 -48.485 1.00 60.44 219 GLN A CA 1
ATOM 1766 C C . GLN A 1 219 ? -9.174 5.331 -47.206 1.00 60.44 219 GLN A C 1
ATOM 1768 O O . GLN A 1 219 ? -9.952 6.232 -46.912 1.00 60.44 219 GLN A O 1
ATOM 1773 N N . GLU A 1 220 ? -8.088 5.048 -46.488 1.00 57.72 220 GLU A N 1
ATOM 1774 C CA . GLU A 1 220 ? -7.709 5.738 -45.252 1.00 57.72 220 GLU A CA 1
ATOM 1775 C C . GLU A 1 220 ? -7.383 7.221 -45.506 1.00 57.72 220 GLU A C 1
ATOM 1777 O O . GLU A 1 220 ? -7.867 8.103 -44.799 1.00 57.72 220 GLU A O 1
ATOM 1782 N N . ASN A 1 221 ? -6.681 7.514 -46.604 1.00 55.25 221 ASN A N 1
ATOM 1783 C CA . ASN A 1 221 ? -6.246 8.874 -46.945 1.00 55.25 221 ASN A CA 1
ATOM 1784 C C . ASN A 1 221 ? -7.342 9.720 -47.627 1.00 55.25 221 ASN A C 1
ATOM 1786 O O . ASN A 1 221 ? -7.182 10.926 -47.800 1.00 55.25 221 ASN A O 1
ATOM 1790 N N . GLY A 1 222 ? -8.467 9.110 -48.020 1.00 55.12 222 GLY A N 1
ATOM 1791 C CA . GLY A 1 222 ? -9.541 9.804 -48.742 1.00 55.12 222 GLY A CA 1
ATOM 1792 C C . GLY A 1 222 ? -10.317 10.815 -47.888 1.00 55.12 222 GLY A C 1
ATOM 1793 O O . GLY A 1 222 ? -10.885 11.766 -48.426 1.00 55.12 222 GLY A O 1
ATOM 1794 N N . CYS A 1 223 ? -10.325 10.644 -46.561 1.00 54.94 223 CYS A N 1
ATOM 1795 C CA . CYS A 1 223 ? -10.998 11.568 -45.642 1.00 54.94 223 CYS A CA 1
ATOM 1796 C C . CYS A 1 223 ? -10.197 12.853 -45.385 1.00 54.94 223 CYS A C 1
ATOM 1798 O O . CYS A 1 223 ? -10.802 13.908 -45.192 1.00 54.94 223 CYS A O 1
ATOM 1800 N N . GLU A 1 224 ? -8.864 12.806 -45.415 1.00 54.41 224 GLU A N 1
ATOM 1801 C CA . GLU A 1 224 ? -8.037 14.002 -45.202 1.00 54.41 224 GLU A CA 1
ATOM 1802 C C . GLU A 1 224 ? -8.098 14.945 -46.415 1.00 54.41 224 GLU A C 1
ATOM 1804 O O . GLU A 1 224 ? -8.269 16.155 -46.251 1.00 54.41 224 GLU A O 1
ATOM 1809 N N . GLU A 1 225 ? -8.084 14.402 -47.639 1.00 52.12 225 GLU A N 1
ATOM 1810 C CA . GLU A 1 225 ? -8.144 15.211 -48.866 1.00 52.12 225 GLU A CA 1
ATOM 1811 C C . GLU A 1 225 ? -9.533 15.825 -49.114 1.00 52.12 225 GLU A C 1
ATOM 1813 O O . GLU A 1 225 ? -9.630 16.979 -49.537 1.00 52.12 225 GLU A O 1
ATOM 1818 N N . ALA A 1 226 ? -10.621 15.110 -48.795 1.00 54.72 226 ALA A N 1
ATOM 1819 C CA . ALA A 1 226 ? -11.979 15.650 -48.917 1.00 54.72 226 ALA A CA 1
ATOM 1820 C C . ALA A 1 226 ? -12.257 16.776 -47.902 1.00 54.72 226 ALA A C 1
ATOM 1822 O O . ALA A 1 226 ? -12.958 17.740 -48.220 1.00 54.72 226 ALA A O 1
ATOM 1823 N N . SER A 1 227 ? -11.667 16.683 -46.706 1.00 53.28 227 SER A N 1
ATOM 1824 C CA . SER A 1 227 ? -11.781 17.709 -45.662 1.00 53.28 227 SER A CA 1
ATOM 1825 C C . SER A 1 227 ? -11.014 18.981 -46.037 1.00 53.28 227 SER A C 1
ATOM 1827 O O . SER A 1 227 ? -11.515 20.087 -45.838 1.00 53.28 227 SER A O 1
ATOM 1829 N N . ALA A 1 228 ? -9.836 18.835 -46.655 1.00 52.38 228 ALA A N 1
ATOM 1830 C CA . ALA A 1 228 ? -9.043 19.963 -47.141 1.00 52.38 228 ALA A CA 1
ATOM 1831 C C . ALA A 1 228 ? -9.708 20.692 -48.326 1.00 52.38 228 ALA A C 1
ATOM 1833 O O . ALA A 1 228 ? -9.629 21.916 -48.416 1.00 52.38 228 ALA A O 1
ATOM 1834 N N . LEU A 1 229 ? -10.408 19.966 -49.207 1.00 47.50 229 LEU A N 1
ATOM 1835 C CA . LEU A 1 229 ? -11.117 20.551 -50.353 1.00 47.50 229 LEU A CA 1
ATOM 1836 C C . LEU A 1 229 ? -12.426 21.261 -49.972 1.00 47.50 229 LEU A C 1
ATOM 1838 O O . LEU A 1 229 ? -12.772 22.251 -50.613 1.00 47.50 229 LEU A O 1
ATOM 1842 N N . MET A 1 230 ? -13.132 20.821 -48.922 1.00 51.81 230 MET A N 1
ATOM 1843 C CA . MET A 1 230 ? -14.297 21.562 -48.409 1.00 51.81 230 MET A CA 1
ATOM 1844 C C . MET A 1 230 ? -13.913 22.834 -47.642 1.00 51.81 230 MET A C 1
ATOM 1846 O O . MET A 1 230 ? -14.705 23.770 -47.606 1.00 51.81 230 MET A O 1
ATOM 1850 N N . ALA A 1 231 ? -12.706 22.906 -47.075 1.00 51.00 231 ALA A N 1
ATOM 1851 C CA . ALA A 1 231 ? -12.230 24.081 -46.340 1.00 51.00 231 ALA A CA 1
ATOM 1852 C C . ALA A 1 231 ? -11.744 25.240 -47.238 1.00 51.00 231 ALA A C 1
ATOM 1854 O O . ALA A 1 231 ? -11.458 26.317 -46.729 1.00 51.00 231 ALA A O 1
ATOM 1855 N N . MET A 1 232 ? -11.641 25.039 -48.559 1.00 51.19 232 MET A N 1
ATOM 1856 C CA . MET A 1 232 ? -11.207 26.069 -49.523 1.00 51.19 232 MET A CA 1
ATOM 1857 C C . MET A 1 232 ? -12.336 26.593 -50.421 1.00 51.19 232 MET A C 1
ATOM 1859 O O . MET A 1 232 ? -12.073 27.310 -51.385 1.00 51.19 232 MET A O 1
ATOM 1863 N N . ALA A 1 233 ? -13.583 26.215 -50.145 1.00 48.12 233 ALA A N 1
ATOM 1864 C CA . ALA A 1 233 ? -14.728 26.581 -50.966 1.00 48.12 233 ALA A CA 1
ATOM 1865 C C . ALA A 1 233 ? -15.776 27.374 -50.180 1.00 48.12 233 ALA A C 1
ATOM 1867 O O . ALA A 1 233 ? -16.935 26.991 -50.224 1.00 48.12 233 ALA A O 1
ATOM 1868 N N . PHE A 1 234 ? -15.373 28.453 -49.502 1.00 48.91 234 PHE A N 1
ATOM 1869 C CA . PHE A 1 234 ? -16.176 29.659 -49.252 1.00 48.91 234 PHE A CA 1
ATOM 1870 C C . PHE A 1 234 ? -15.240 30.856 -49.068 1.00 48.91 234 PHE A C 1
ATOM 1872 O O . PHE A 1 234 ? -14.192 30.674 -48.408 1.00 48.91 234 PHE A O 1
#

Foldseek 3Di:
DVVVVVVVVVVVVVCCVVVVVVVVPPPPPPPPPPPDDPPDDPDDPPQQWFWWDFPPDTATEREDEDPVSVVCACAQPQDAPQRYKYKYAAPDWDWDKDALPNPNAWKKKFFAAPQQWGADIDAGHGSVCPPDIDTGPGTGRMMMIGHGCSCVVVVPDGGTGIDPPRVVVVVVVVVVVVVVVVVVPDPPPPPDDPPDDDDDPDDDDDPPDPPDPVVDPVVVCPVVVVVVVVVPPD

Sequence (234 aa):
MKYKIILIAIFILAVIFVGGFFILRKEQSPVSEISYNPEISLEKPPAFLYALKIDKTTLNVELADTPEKKEKGLSNKRSLAENQGMLFVFDHPDFYSFWMKDMFFPIDIIWIGKDLKIIDITKDVWPDTYPKNFKPSSPIKYAIEVNAGWILKNEIAMGTYVPLDGISKSFKAEIDEIHKDEVKKSPQIENDLLDGESVLLDVPFTSQAPLGHWSDSRQENGCEEASALMAMAF